Protein AF-A0A2P2IKB5-F1 (afdb_monomer_lite)

InterPro domains:
  IPR017946 PLC-like phosphodiesterase, TIM beta/alpha-barrel domain superfamily [G3DSA:3.20.20.190] (1-186)
  IPR017946 PLC-like phosphodiesterase, TIM beta/alpha-barrel domain superfamily [SSF51695] (1-147)
  IPR051057 Phosphoinositide phospholipase C domain-contain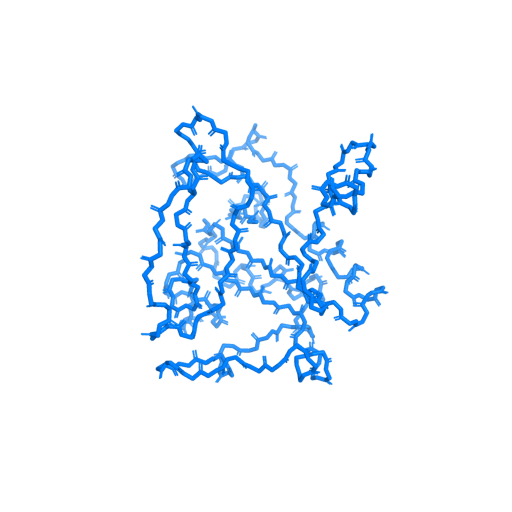ing protein [PTHR13593] (1-160)

Sequence (190 aa):
MLDMYDFENDIWLCHSFGGKCYNYTAFQPAINVLKEIRVFLEANPSEIVTIFIEDYVTSPNGLNKVFDAADLRKYWFPVSQMPKNGRNWPTVDDMVRKNHRLLVFTSKSWKEAAEGIAYEWRYVVENQCESHEVIQTENLLLRKLINFRLIGCGNYRWKWWNAIWLMSKPWRITYHEHNNKVTDLSKLLS

pLDDT: mean 75.74, std 27.93, range [28.31, 98.62]

Secondary structure (DSSP, 8-state):
-EEEEEETTEEEEE--STT---TTTEEEEHHHHHHHHHHHHHH-TT-EEEEEEEEE--STTHHHHHHHHTT-GGGBPPGGGS--TTPPPPPHHHHHHTT--EEEEES-THHHHHH-PEEHHHHEEE-----S---------S--SEEE------SSS------PEEEBTTTB-----SSS----GGGS--

Organism: Rhizophora mucronata (NCBI:txid61149)

Radius of gyration: 17.83 Å; chains: 1; bounding box: 50×46×39 Å

Structure (mmCIF, N/CA/C/O backbone):
data_AF-A0A2P2IKB5-F1
#
_entry.id   AF-A0A2P2IKB5-F1
#
loop_
_atom_site.group_PDB
_atom_site.id
_atom_site.type_symbol
_atom_site.label_atom_id
_atom_site.label_alt_id
_atom_site.label_comp_id
_atom_site.label_asym_id
_atom_site.label_entity_id
_atom_site.label_seq_id
_atom_site.pdbx_PDB_ins_code
_atom_site.Cartn_x
_atom_site.Cartn_y
_atom_site.Cartn_z
_atom_site.occupancy
_atom_site.B_iso_or_equiv
_atom_site.auth_seq_id
_atom_site.auth_comp_id
_atom_sit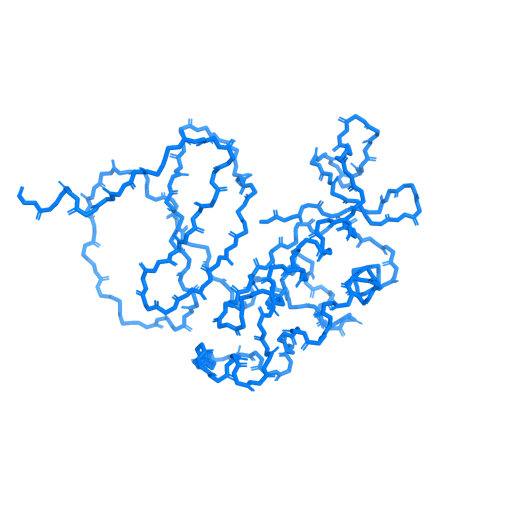e.auth_asym_id
_atom_site.auth_atom_id
_atom_site.pdbx_PDB_model_num
ATOM 1 N N . MET A 1 1 ? -1.936 8.538 -2.764 1.00 86.75 1 MET A N 1
ATOM 2 C CA . MET A 1 1 ? -1.652 7.628 -3.877 1.00 86.75 1 MET A CA 1
ATOM 3 C C . MET A 1 1 ? -0.148 7.628 -4.030 1.00 86.75 1 MET A C 1
ATOM 5 O O . MET A 1 1 ? 0.441 8.681 -3.817 1.00 86.75 1 MET A O 1
ATOM 9 N N . LEU A 1 2 ? 0.453 6.461 -4.226 1.00 94.56 2 LEU A N 1
ATOM 10 C CA . LEU A 1 2 ? 1.890 6.272 -4.355 1.00 94.56 2 LEU A CA 1
ATOM 11 C C . LEU A 1 2 ? 2.149 5.473 -5.626 1.00 94.56 2 LEU A C 1
ATOM 13 O O . LEU A 1 2 ? 1.703 4.333 -5.738 1.00 94.56 2 LEU A O 1
ATOM 17 N N . ASP A 1 3 ? 2.897 6.055 -6.542 1.00 96.81 3 ASP A N 1
ATOM 18 C CA . ASP A 1 3 ? 3.263 5.399 -7.785 1.00 96.81 3 ASP A CA 1
AT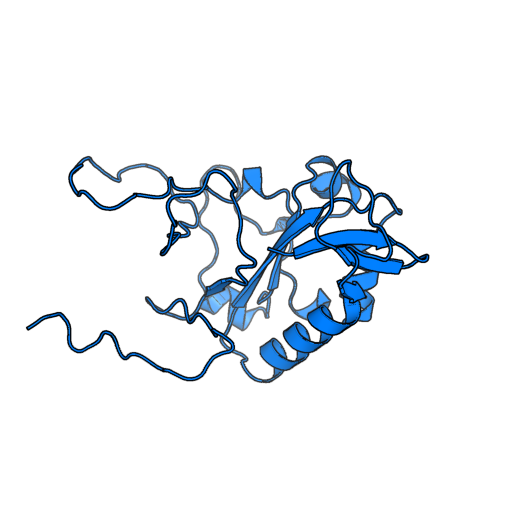OM 19 C C . ASP A 1 3 ? 4.531 4.584 -7.538 1.00 96.81 3 ASP A C 1
ATOM 21 O O . ASP A 1 3 ? 5.593 5.146 -7.253 1.00 96.81 3 ASP A O 1
ATOM 25 N N . MET A 1 4 ? 4.417 3.257 -7.582 1.00 98.19 4 MET A N 1
ATOM 26 C CA . MET A 1 4 ? 5.504 2.350 -7.205 1.00 98.19 4 MET A CA 1
ATOM 27 C C . MET A 1 4 ? 6.000 1.549 -8.401 1.00 98.19 4 MET A C 1
ATOM 29 O O . MET A 1 4 ? 5.209 0.927 -9.108 1.00 98.19 4 MET A O 1
ATOM 33 N N . TYR A 1 5 ? 7.317 1.527 -8.592 1.00 98.44 5 TYR A N 1
ATOM 34 C CA . TYR A 1 5 ? 7.990 0.893 -9.727 1.00 98.44 5 TYR A CA 1
ATOM 35 C C . TYR A 1 5 ? 9.140 0.003 -9.259 1.00 98.44 5 TYR A C 1
ATOM 37 O O . TYR A 1 5 ? 9.785 0.310 -8.257 1.00 98.44 5 TYR A O 1
ATOM 45 N N . ASP A 1 6 ? 9.448 -1.044 -10.030 1.00 98.19 6 ASP A N 1
ATOM 46 C CA . ASP A 1 6 ? 10.769 -1.675 -9.962 1.00 98.19 6 ASP A CA 1
ATOM 47 C C . ASP A 1 6 ? 11.811 -0.721 -10.560 1.00 98.19 6 ASP A C 1
ATOM 49 O O . ASP A 1 6 ? 11.700 -0.316 -11.723 1.00 98.19 6 ASP A O 1
ATOM 53 N N . PHE A 1 7 ? 12.828 -0.359 -9.783 1.00 98.12 7 PHE A N 1
ATOM 54 C CA . PHE A 1 7 ? 13.906 0.515 -10.234 1.00 98.12 7 PHE A CA 1
ATOM 55 C C . PHE A 1 7 ? 15.170 0.298 -9.398 1.00 98.12 7 PHE A C 1
ATOM 57 O O . PHE A 1 7 ? 15.081 0.127 -8.187 1.00 98.12 7 PHE A O 1
ATOM 64 N N . GLU A 1 8 ? 16.348 0.277 -10.030 1.00 95.94 8 GLU A N 1
ATOM 65 C CA . GLU A 1 8 ? 17.640 0.089 -9.334 1.00 95.94 8 GLU A CA 1
ATOM 66 C C . GLU A 1 8 ? 17.652 -1.118 -8.364 1.00 95.94 8 GLU A C 1
ATOM 68 O O . GLU A 1 8 ? 18.206 -1.064 -7.269 1.00 95.94 8 GLU A O 1
ATOM 73 N N . ASN A 1 9 ? 17.022 -2.228 -8.777 1.00 95.62 9 ASN A N 1
ATOM 74 C CA . ASN A 1 9 ? 16.849 -3.463 -7.993 1.00 95.62 9 ASN A CA 1
ATOM 75 C C . ASN A 1 9 ? 16.063 -3.311 -6.670 1.00 95.62 9 ASN A C 1
ATOM 77 O O . ASN A 1 9 ? 16.167 -4.176 -5.800 1.00 95.62 9 ASN A O 1
ATOM 81 N N . ASP A 1 10 ? 15.258 -2.257 -6.527 1.00 97.31 10 ASP A N 1
ATOM 82 C CA . ASP A 1 10 ? 14.382 -2.009 -5.376 1.00 97.31 10 ASP A CA 1
ATOM 83 C C . ASP A 1 10 ? 13.017 -1.443 -5.833 1.00 97.31 10 ASP A C 1
ATOM 85 O O . ASP A 1 10 ? 12.766 -1.263 -7.028 1.00 97.31 10 ASP A O 1
ATOM 89 N N . ILE A 1 11 ? 12.116 -1.165 -4.888 1.00 98.44 11 ILE A N 1
ATOM 90 C CA . ILE A 1 11 ? 10.828 -0.513 -5.133 1.00 98.44 11 ILE A CA 1
ATOM 91 C C . ILE A 1 11 ? 10.950 0.986 -4.881 1.00 98.44 11 ILE A C 1
ATOM 93 O O . ILE A 1 11 ? 11.250 1.426 -3.769 1.00 98.44 11 ILE A O 1
ATOM 97 N N . TRP A 1 12 ? 10.660 1.783 -5.902 1.00 98.44 12 TRP A N 1
ATOM 98 C CA . TRP A 1 12 ? 10.815 3.235 -5.867 1.00 98.44 12 TRP A CA 1
ATOM 99 C C . TRP A 1 12 ? 9.499 3.967 -6.048 1.00 98.44 12 TRP A C 1
ATOM 101 O O . TRP A 1 12 ? 8.624 3.522 -6.789 1.00 98.44 12 TRP A O 1
ATOM 111 N N . LEU A 1 13 ? 9.411 5.134 -5.408 1.00 97.50 13 LEU A N 1
ATOM 112 C CA . LEU A 1 13 ? 8.417 6.141 -5.749 1.00 97.50 13 LEU A CA 1
ATOM 113 C C . LEU A 1 13 ? 8.870 6.879 -7.002 1.00 97.50 13 LEU A C 1
ATOM 115 O O . LEU A 1 13 ? 9.977 7.428 -7.045 1.00 97.50 13 LEU A O 1
ATOM 119 N N . CYS A 1 14 ? 8.015 6.890 -8.016 1.00 94.19 14 CYS A N 1
ATOM 120 C CA . CYS A 1 14 ? 8.359 7.417 -9.328 1.00 94.19 14 CYS A CA 1
ATOM 121 C C . CYS A 1 14 ? 7.103 7.876 -10.060 1.00 94.19 14 CYS A C 1
ATOM 123 O O . CYS A 1 14 ? 6.140 7.128 -10.106 1.00 94.19 14 CYS A O 1
ATOM 125 N N . HIS A 1 15 ? 7.115 9.061 -10.670 1.00 93.12 15 HIS A N 1
ATOM 126 C CA . HIS A 1 15 ? 5.995 9.531 -11.492 1.00 93.12 15 HIS A CA 1
ATOM 127 C C . HIS A 1 15 ? 6.459 9.626 -12.943 1.00 93.12 15 HIS A C 1
ATOM 129 O O . HIS A 1 15 ? 7.200 10.536 -13.323 1.00 93.12 15 HIS A O 1
ATOM 135 N N . SER A 1 16 ? 6.081 8.625 -13.733 1.00 92.12 16 SER A N 1
ATOM 136 C CA . SER A 1 16 ? 6.647 8.367 -15.055 1.00 92.12 16 SER A CA 1
ATOM 137 C C . SER A 1 16 ? 5.581 7.881 -16.042 1.00 92.12 16 SER A C 1
ATOM 139 O O . SER A 1 16 ? 4.390 7.863 -15.749 1.00 92.12 16 SER A O 1
ATOM 141 N N . PHE A 1 17 ? 6.004 7.510 -17.247 1.00 89.75 17 PHE A N 1
ATOM 142 C CA . PHE A 1 17 ? 5.152 7.050 -18.336 1.00 89.75 17 PHE A CA 1
ATOM 143 C C . PHE A 1 17 ? 5.635 5.708 -18.898 1.00 89.75 17 PHE A C 1
ATOM 145 O O . PHE A 1 17 ? 6.788 5.306 -18.741 1.00 89.75 17 PHE A O 1
ATOM 152 N N . GLY A 1 18 ? 4.731 4.985 -19.566 1.00 91.06 18 GLY A N 1
ATOM 153 C CA . GLY A 1 18 ? 5.048 3.702 -20.207 1.00 91.06 18 GLY A CA 1
ATOM 154 C C . GLY A 1 18 ? 5.371 2.561 -19.235 1.00 91.06 18 GLY A C 1
ATOM 155 O O . GLY A 1 18 ? 5.954 1.562 -19.653 1.00 91.06 18 GLY A O 1
ATOM 156 N N . GLY A 1 19 ? 5.022 2.707 -17.951 1.00 90.25 19 GLY A N 1
ATOM 157 C CA . GLY A 1 19 ? 5.278 1.703 -16.918 1.00 90.25 19 GLY A CA 1
ATOM 158 C C . GLY A 1 19 ? 6.759 1.472 -16.620 1.00 90.25 19 GLY A C 1
ATOM 159 O O . GLY A 1 19 ? 7.130 0.391 -16.175 1.00 90.25 19 GLY A O 1
ATOM 160 N N . LYS A 1 20 ? 7.611 2.469 -16.886 1.00 93.56 20 LYS A N 1
ATOM 161 C CA . LYS A 1 20 ? 9.047 2.428 -16.598 1.00 93.56 20 LYS A CA 1
ATOM 162 C C . LYS A 1 20 ? 9.449 3.622 -15.754 1.00 93.56 20 LYS A C 1
ATOM 164 O O . LYS A 1 20 ? 9.051 4.740 -16.061 1.00 93.56 20 LYS A O 1
ATOM 169 N N . CYS A 1 21 ? 10.277 3.394 -14.744 1.00 96.50 21 CYS A N 1
ATOM 170 C CA . CYS A 1 21 ? 10.912 4.476 -14.008 1.00 96.50 21 CYS A CA 1
ATOM 171 C C . CYS A 1 21 ? 12.273 4.821 -14.629 1.00 96.50 21 CYS A C 1
ATOM 173 O O . CYS A 1 21 ? 13.007 3.937 -15.073 1.00 96.50 21 CYS A O 1
ATOM 175 N N . TYR A 1 22 ? 12.599 6.110 -14.665 1.00 95.44 22 TYR A N 1
ATOM 176 C CA . TYR A 1 22 ? 13.880 6.646 -15.111 1.00 95.44 22 TYR A CA 1
ATOM 177 C C . TYR A 1 22 ? 14.541 7.452 -13.991 1.00 95.44 22 TYR A C 1
ATOM 179 O O . TYR A 1 22 ? 13.858 7.993 -13.125 1.00 95.44 22 TYR A O 1
ATOM 187 N N . ASN A 1 23 ? 15.861 7.639 -14.073 1.00 96.50 23 ASN A N 1
ATOM 188 C CA . ASN A 1 23 ? 16.620 8.442 -13.103 1.00 96.50 23 ASN A CA 1
ATOM 189 C C . ASN A 1 23 ? 16.030 9.843 -12.860 1.00 96.50 23 ASN A C 1
ATOM 191 O O . ASN A 1 23 ? 16.043 10.322 -11.735 1.00 96.50 23 ASN A O 1
ATOM 195 N N . TYR A 1 24 ? 15.500 10.498 -13.897 1.00 94.88 24 TYR A N 1
ATOM 196 C CA . TYR A 1 24 ? 14.951 11.858 -13.794 1.00 94.88 24 TYR A CA 1
ATOM 197 C C . TYR A 1 24 ? 13.485 11.909 -13.324 1.00 94.88 24 TYR A C 1
ATOM 199 O O . TYR A 1 24 ? 12.981 12.991 -13.037 1.00 94.88 24 TYR A O 1
ATOM 207 N N . THR A 1 25 ? 12.797 10.764 -13.266 1.00 94.62 25 THR A N 1
ATOM 208 C CA . THR A 1 25 ? 11.419 10.630 -12.750 1.00 94.62 25 THR A CA 1
ATOM 209 C C . THR A 1 25 ? 11.370 9.965 -11.373 1.00 94.62 25 THR A C 1
ATOM 211 O O . THR A 1 25 ? 10.321 9.962 -10.729 1.00 94.62 25 THR A O 1
ATOM 214 N N . ALA A 1 26 ? 12.474 9.343 -10.950 1.00 96.06 26 ALA A N 1
ATOM 215 C CA . ALA A 1 26 ? 12.609 8.683 -9.663 1.00 96.06 26 ALA A CA 1
ATOM 216 C C . ALA A 1 26 ? 12.724 9.726 -8.546 1.00 96.06 26 ALA A C 1
ATOM 218 O O . ALA A 1 26 ? 13.513 10.665 -8.643 1.00 96.06 26 ALA A O 1
ATOM 219 N N . PHE A 1 27 ? 11.959 9.545 -7.470 1.00 95.31 27 PHE A N 1
ATOM 220 C CA . PHE A 1 27 ? 12.019 10.430 -6.308 1.00 95.31 27 PHE A CA 1
ATOM 221 C C . PHE A 1 27 ? 12.918 9.855 -5.218 1.00 95.31 27 PHE A C 1
ATOM 223 O O . PHE A 1 27 ? 13.915 10.464 -4.844 1.00 95.31 27 PHE A O 1
ATOM 230 N N . GLN A 1 28 ? 12.552 8.687 -4.690 1.00 97.12 28 GLN A N 1
ATOM 231 C CA . GLN A 1 28 ? 13.291 7.986 -3.640 1.00 97.12 28 GLN A CA 1
ATOM 232 C C . GLN A 1 28 ? 12.794 6.537 -3.491 1.00 97.12 28 GLN A C 1
ATOM 234 O O . GLN A 1 28 ? 11.678 6.232 -3.932 1.00 97.12 28 GLN A O 1
ATOM 239 N N . PRO A 1 29 ? 13.562 5.652 -2.828 1.00 98.31 29 PRO A N 1
ATOM 240 C CA . PRO A 1 29 ? 13.091 4.324 -2.451 1.00 98.31 29 PRO A CA 1
ATOM 241 C C . PRO A 1 29 ? 11.804 4.392 -1.621 1.00 98.31 29 PRO A C 1
ATOM 243 O O . PRO A 1 29 ? 11.697 5.175 -0.672 1.00 98.31 29 PRO A O 1
ATOM 246 N N . ALA A 1 30 ? 10.828 3.538 -1.935 1.00 98.25 30 ALA A N 1
ATOM 247 C CA . ALA A 1 30 ? 9.524 3.530 -1.272 1.00 98.25 30 ALA A CA 1
ATOM 248 C C . ALA A 1 30 ? 9.630 3.215 0.228 1.00 98.25 30 ALA A C 1
ATOM 250 O O . ALA A 1 30 ? 8.845 3.727 1.028 1.00 98.25 30 ALA A O 1
ATOM 251 N N . ILE A 1 31 ? 10.641 2.436 0.627 1.00 98.50 31 ILE A N 1
ATOM 252 C CA . ILE A 1 31 ? 10.902 2.069 2.022 1.00 98.50 31 ILE A CA 1
ATOM 253 C C . ILE A 1 31 ? 11.050 3.280 2.956 1.00 98.50 31 ILE A C 1
ATOM 255 O O . ILE A 1 31 ? 10.662 3.198 4.121 1.00 98.50 31 ILE A O 1
ATOM 259 N N . ASN A 1 32 ? 11.567 4.411 2.467 1.00 96.44 32 ASN A N 1
ATOM 260 C CA . ASN A 1 32 ? 11.751 5.613 3.282 1.00 96.44 32 ASN A CA 1
ATOM 261 C C . ASN A 1 32 ? 10.398 6.200 3.703 1.00 96.44 32 ASN A C 1
ATOM 263 O O . ASN A 1 32 ? 10.131 6.348 4.894 1.00 96.44 32 ASN A O 1
ATOM 267 N N . VAL A 1 33 ? 9.501 6.410 2.736 1.00 96.44 33 VAL A N 1
ATOM 268 C CA . VAL A 1 33 ? 8.145 6.923 2.990 1.00 96.44 33 VAL A CA 1
ATOM 269 C C . VAL A 1 33 ? 7.313 5.922 3.793 1.00 96.44 33 VAL A C 1
ATOM 271 O O . VAL A 1 33 ? 6.582 6.304 4.704 1.00 96.44 33 VAL A O 1
ATOM 274 N N . LEU A 1 34 ? 7.452 4.620 3.533 1.00 98.12 34 LEU A N 1
ATOM 275 C CA . LEU A 1 34 ? 6.763 3.596 4.324 1.00 98.12 34 LEU A CA 1
ATOM 276 C C . LEU A 1 34 ? 7.217 3.595 5.797 1.00 98.12 34 LEU A C 1
ATOM 278 O O . LEU A 1 34 ? 6.393 3.412 6.696 1.00 98.12 34 LEU A O 1
ATOM 282 N N . LYS A 1 35 ? 8.498 3.862 6.079 1.00 97.75 35 LYS A N 1
ATOM 283 C CA . LYS A 1 35 ? 8.991 4.028 7.456 1.00 97.75 35 LYS A CA 1
ATOM 284 C C . LYS A 1 35 ? 8.430 5.280 8.131 1.00 97.75 35 LYS A C 1
ATOM 286 O O . LYS A 1 35 ? 8.150 5.217 9.326 1.00 97.75 35 LYS A O 1
ATOM 291 N N . GLU A 1 36 ? 8.223 6.375 7.405 1.00 96.62 36 GLU A N 1
ATOM 292 C CA . GLU A 1 36 ? 7.539 7.563 7.941 1.00 96.62 36 GLU A CA 1
ATOM 293 C C . GLU A 1 36 ? 6.083 7.250 8.311 1.00 96.62 36 GLU A C 1
ATOM 295 O O . GLU A 1 36 ? 5.630 7.608 9.398 1.00 96.62 36 GLU A O 1
ATOM 300 N N . ILE A 1 37 ? 5.374 6.489 7.469 1.00 96.31 37 ILE A N 1
ATOM 301 C CA . ILE A 1 37 ? 4.012 6.016 7.767 1.00 96.31 37 ILE A CA 1
ATOM 302 C C . ILE A 1 37 ? 3.997 5.141 9.024 1.00 96.31 37 ILE A C 1
ATOM 304 O O . ILE A 1 37 ? 3.100 5.284 9.858 1.00 96.31 37 ILE A O 1
ATOM 308 N N . ARG A 1 38 ? 4.994 4.262 9.205 1.00 98.06 38 ARG A N 1
ATOM 309 C CA . ARG A 1 38 ? 5.126 3.470 10.438 1.00 98.06 38 ARG A CA 1
ATOM 310 C C . ARG A 1 38 ? 5.266 4.381 11.656 1.00 98.06 38 ARG A C 1
ATOM 312 O O . ARG A 1 38 ? 4.520 4.205 12.614 1.00 98.06 38 ARG A O 1
ATOM 319 N N . VAL A 1 39 ? 6.179 5.354 11.611 1.00 96.88 39 VAL A N 1
ATOM 320 C CA . VAL A 1 39 ? 6.387 6.316 12.709 1.00 96.88 39 VAL A CA 1
ATOM 321 C C . VAL A 1 39 ? 5.094 7.076 13.021 1.00 96.88 39 VAL A C 1
ATOM 323 O O . VAL A 1 39 ? 4.731 7.221 14.187 1.00 96.88 39 VAL A O 1
ATOM 326 N N . PHE A 1 40 ? 4.348 7.494 11.996 1.00 96.19 40 PHE A N 1
ATOM 327 C CA . PHE A 1 40 ? 3.045 8.131 12.176 1.00 96.19 40 PHE A CA 1
ATOM 328 C C . PHE A 1 40 ? 2.038 7.207 12.878 1.00 96.19 40 PHE A C 1
ATOM 330 O O . PHE A 1 40 ? 1.405 7.622 13.848 1.00 96.19 40 PHE A O 1
ATOM 337 N N . LEU A 1 41 ? 1.894 5.955 12.436 1.00 96.38 41 LEU A N 1
ATOM 338 C CA . LEU A 1 41 ? 0.966 4.989 13.039 1.00 96.38 41 LEU A CA 1
ATOM 339 C C . LEU A 1 41 ? 1.356 4.601 14.474 1.00 96.38 41 LEU A C 1
ATOM 341 O O . LEU A 1 41 ? 0.475 4.294 15.281 1.00 96.38 41 LEU A O 1
ATOM 345 N N . GLU A 1 42 ? 2.647 4.605 14.803 1.00 97.31 42 GLU A N 1
ATOM 346 C CA . GLU A 1 42 ? 3.155 4.399 16.165 1.00 97.31 42 GLU A CA 1
ATOM 347 C C . GLU A 1 42 ? 2.802 5.579 17.079 1.00 97.31 42 GLU A C 1
ATOM 349 O O . GLU A 1 42 ? 2.313 5.365 18.187 1.00 97.31 42 GLU A O 1
ATOM 354 N N . ALA A 1 43 ? 2.977 6.814 16.600 1.00 96.19 43 ALA A N 1
ATOM 355 C CA . ALA A 1 43 ? 2.653 8.024 17.356 1.00 96.19 43 ALA A CA 1
ATOM 356 C C . ALA A 1 43 ? 1.139 8.278 17.490 1.00 96.19 43 ALA A C 1
ATOM 358 O O . ALA A 1 43 ? 0.706 8.936 18.435 1.00 96.19 43 ALA A O 1
ATOM 359 N N . ASN A 1 44 ? 0.330 7.750 16.566 1.00 95.31 44 ASN A N 1
ATOM 360 C CA . ASN A 1 44 ? -1.104 8.023 16.477 1.00 95.31 44 ASN A CA 1
ATOM 361 C C . ASN A 1 44 ? -1.919 6.716 16.539 1.00 95.31 44 ASN A C 1
ATOM 363 O O . ASN A 1 44 ? -2.374 6.216 15.507 1.00 95.31 44 ASN A O 1
ATOM 367 N N . PRO A 1 45 ? -2.126 6.128 17.734 1.00 95.50 45 PRO A N 1
ATOM 368 C CA . PRO A 1 45 ? -2.717 4.793 17.883 1.00 95.50 45 PRO A CA 1
ATOM 369 C C . PRO A 1 45 ? -4.179 4.693 17.423 1.00 95.50 45 PRO A C 1
ATOM 371 O O . PRO A 1 45 ? -4.641 3.596 17.119 1.00 95.50 45 PRO A O 1
ATOM 374 N N . SER A 1 46 ? -4.894 5.816 17.345 1.00 93.88 46 SER A N 1
ATOM 375 C CA . SER A 1 46 ? -6.301 5.875 16.922 1.00 93.88 46 SER A CA 1
ATOM 376 C C . SER A 1 46 ? -6.491 6.152 15.429 1.00 93.88 46 SER A C 1
ATOM 378 O O . SER A 1 4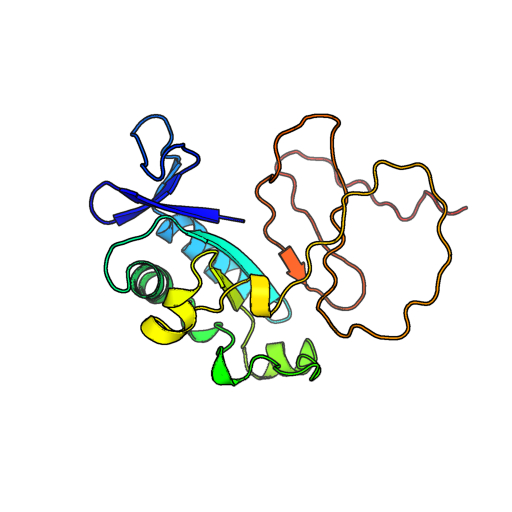6 ? -7.623 6.111 14.951 1.00 93.88 46 SER A O 1
ATOM 380 N N . GLU A 1 47 ? -5.414 6.447 14.701 1.00 93.19 47 GLU A N 1
ATOM 381 C CA . GLU A 1 47 ? -5.483 6.836 13.294 1.00 93.19 47 GLU A CA 1
ATOM 382 C C . GLU A 1 47 ? -5.351 5.633 12.363 1.00 93.19 47 GLU A C 1
ATOM 384 O O . GLU A 1 47 ? -4.662 4.652 12.671 1.00 93.19 47 GLU A O 1
ATOM 389 N N . ILE A 1 48 ? -6.007 5.740 11.206 1.00 93.81 48 ILE A N 1
ATOM 390 C CA . ILE A 1 48 ? -5.950 4.769 10.114 1.00 93.81 48 ILE A CA 1
ATOM 391 C C . ILE A 1 48 ? -5.387 5.459 8.875 1.00 93.81 48 ILE A C 1
ATOM 393 O O . ILE A 1 48 ? -5.883 6.507 8.454 1.00 93.81 48 ILE A O 1
ATOM 397 N N . VAL A 1 49 ? -4.392 4.828 8.259 1.00 96.31 49 VAL A N 1
ATOM 398 C CA . VAL A 1 49 ? -3.790 5.269 6.999 1.00 96.31 49 VAL A CA 1
ATOM 399 C C . VAL A 1 49 ? -4.314 4.405 5.857 1.00 96.31 49 VAL A C 1
ATOM 401 O O . VAL A 1 49 ? -4.341 3.177 5.956 1.00 96.31 49 VAL A O 1
ATOM 404 N N . THR A 1 50 ? -4.705 5.039 4.752 1.00 96.06 50 THR A N 1
ATOM 405 C CA . THR A 1 50 ? -5.025 4.344 3.498 1.00 96.06 50 THR A CA 1
ATOM 406 C C . THR A 1 50 ? -4.019 4.703 2.411 1.00 96.06 50 THR A C 1
ATOM 408 O O . THR A 1 50 ? -3.794 5.881 2.122 1.00 96.06 50 THR A O 1
ATOM 411 N N . ILE A 1 51 ? -3.442 3.682 1.780 1.00 97.06 51 ILE A N 1
ATOM 412 C CA . ILE A 1 51 ? -2.504 3.797 0.666 1.00 97.06 51 ILE A CA 1
ATOM 413 C C . ILE A 1 51 ? -3.150 3.202 -0.583 1.00 97.06 51 ILE A C 1
ATOM 415 O O . ILE A 1 51 ? -3.532 2.035 -0.603 1.00 97.06 51 ILE A O 1
ATOM 419 N N . PHE A 1 52 ? -3.217 4.011 -1.634 1.00 96.69 52 PHE A N 1
ATOM 420 C CA . PHE A 1 52 ? -3.511 3.568 -2.995 1.00 96.69 52 PHE A CA 1
ATOM 421 C C . PHE A 1 52 ? -2.200 3.509 -3.763 1.00 96.69 52 PHE A C 1
ATOM 423 O O . PHE A 1 52 ? -1.489 4.516 -3.791 1.00 96.69 52 PHE A O 1
ATOM 430 N N . ILE A 1 53 ? -1.872 2.357 -4.335 1.00 97.88 53 ILE A N 1
ATOM 431 C CA . ILE A 1 53 ? -0.651 2.141 -5.103 1.00 97.88 53 ILE A CA 1
ATOM 432 C C . ILE A 1 53 ? -1.012 2.140 -6.585 1.00 97.88 53 ILE A C 1
ATOM 434 O O . ILE A 1 53 ? -1.690 1.218 -7.052 1.00 97.88 53 ILE A O 1
ATOM 438 N N . GLU A 1 54 ? -0.521 3.135 -7.324 1.00 97.00 54 GLU A N 1
ATOM 439 C CA . GLU A 1 54 ? -0.457 3.022 -8.777 1.00 97.00 54 GLU A CA 1
ATOM 440 C C . GLU A 1 54 ? 0.714 2.090 -9.108 1.00 97.00 54 GLU A C 1
ATOM 442 O O . GLU A 1 54 ? 1.890 2.439 -9.009 1.00 97.00 54 GLU A O 1
ATOM 447 N N . ASP A 1 55 ? 0.374 0.831 -9.358 1.00 97.69 55 ASP A N 1
ATOM 448 C CA . ASP A 1 55 ? 1.306 -0.276 -9.218 1.00 97.69 55 ASP A CA 1
ATOM 449 C C . ASP A 1 55 ? 1.945 -0.662 -10.554 1.00 97.69 55 ASP A C 1
ATOM 451 O O . ASP A 1 55 ? 1.318 -1.279 -11.418 1.00 97.69 55 ASP A O 1
ATOM 455 N N . TYR A 1 56 ? 3.224 -0.334 -10.701 1.00 98.12 56 TYR A N 1
ATOM 456 C CA . TYR A 1 56 ? 4.084 -0.735 -11.813 1.00 98.12 56 TYR A CA 1
ATOM 457 C C . TYR A 1 56 ? 5.147 -1.759 -11.389 1.00 98.12 56 TYR A C 1
ATOM 459 O O . TYR A 1 56 ? 6.088 -2.025 -12.135 1.00 98.12 56 TYR A O 1
ATOM 467 N N . VAL A 1 57 ? 4.991 -2.365 -10.210 1.00 98.12 57 VAL A N 1
ATOM 468 C CA . VAL A 1 57 ? 5.899 -3.386 -9.684 1.00 98.12 57 VAL A CA 1
ATOM 469 C C . VAL A 1 57 ? 5.556 -4.740 -10.299 1.00 98.12 57 VAL A C 1
ATOM 471 O O . VAL A 1 57 ? 4.457 -5.274 -10.130 1.00 98.12 57 VAL A O 1
ATOM 474 N N . THR A 1 58 ? 6.526 -5.316 -10.990 1.00 96.44 58 THR A N 1
ATOM 475 C CA . THR A 1 58 ? 6.490 -6.622 -11.654 1.00 96.44 58 THR A CA 1
ATOM 476 C C . THR A 1 58 ? 7.324 -7.679 -10.936 1.00 96.44 58 THR A C 1
ATOM 478 O O . THR A 1 58 ? 7.080 -8.872 -11.132 1.00 96.44 58 THR A O 1
ATOM 481 N N . SER A 1 59 ? 8.280 -7.274 -10.094 1.00 97.12 59 SER A N 1
ATOM 482 C CA . SER A 1 59 ? 9.068 -8.212 -9.301 1.00 97.12 59 SER A CA 1
ATOM 483 C C . SER A 1 59 ? 8.165 -9.055 -8.382 1.00 97.12 59 SER A C 1
ATOM 485 O O . SER A 1 59 ? 7.279 -8.515 -7.709 1.00 97.12 59 SER A O 1
ATOM 487 N N . PRO A 1 60 ? 8.362 -10.389 -8.316 1.00 96.69 60 PRO A N 1
ATOM 488 C CA . PRO A 1 60 ? 7.496 -11.258 -7.524 1.00 96.69 60 PRO A CA 1
ATOM 489 C C . PRO A 1 60 ? 7.472 -10.865 -6.041 1.00 96.69 60 PRO A C 1
ATOM 491 O O . PRO A 1 60 ? 8.518 -10.873 -5.368 1.00 96.69 60 PRO A O 1
ATOM 494 N N . ASN A 1 61 ? 6.274 -10.571 -5.520 1.00 97.38 61 ASN A N 1
ATOM 495 C CA . ASN A 1 61 ? 6.048 -10.113 -4.147 1.00 97.38 61 ASN A CA 1
ATOM 496 C C . ASN A 1 61 ? 6.836 -8.844 -3.761 1.00 97.38 61 ASN A C 1
ATOM 498 O O . ASN A 1 61 ? 7.085 -8.626 -2.573 1.00 97.38 61 ASN A O 1
ATOM 502 N N . GLY A 1 62 ? 7.245 -8.008 -4.722 1.00 98.25 62 GLY A N 1
ATOM 503 C CA . GLY A 1 62 ? 8.038 -6.800 -4.454 1.00 98.25 62 GLY A CA 1
ATOM 504 C C . GLY A 1 62 ? 7.369 -5.859 -3.448 1.00 98.25 62 GLY A C 1
ATOM 505 O O . GLY A 1 62 ? 8.000 -5.418 -2.489 1.00 98.25 62 GLY A O 1
ATOM 506 N N . LEU A 1 63 ? 6.055 -5.648 -3.593 1.00 98.44 63 LEU A N 1
ATOM 507 C CA . LEU A 1 63 ? 5.276 -4.826 -2.664 1.00 98.44 63 LEU A CA 1
ATOM 508 C C . LEU A 1 63 ? 5.233 -5.426 -1.253 1.00 98.44 63 LEU A C 1
ATOM 510 O O . LEU A 1 63 ? 5.560 -4.743 -0.289 1.00 98.44 63 LEU A O 1
ATOM 514 N N . ASN A 1 64 ? 4.888 -6.707 -1.102 1.00 98.06 64 ASN A N 1
ATOM 515 C CA . ASN A 1 64 ? 4.868 -7.338 0.223 1.00 98.06 64 ASN A CA 1
ATOM 516 C C . ASN A 1 64 ? 6.231 -7.223 0.924 1.00 98.06 64 ASN A C 1
ATOM 518 O O . ASN A 1 64 ? 6.290 -6.800 2.075 1.00 98.06 64 ASN A O 1
ATOM 522 N N . LYS A 1 65 ? 7.330 -7.480 0.202 1.00 98.50 65 LYS A N 1
ATOM 523 C CA . LYS A 1 65 ? 8.694 -7.379 0.744 1.00 98.50 65 LYS A CA 1
ATOM 524 C C . LYS A 1 65 ? 9.024 -5.980 1.262 1.00 98.50 65 LYS A C 1
ATOM 526 O O . LYS A 1 65 ? 9.571 -5.867 2.356 1.00 98.50 65 LYS A O 1
ATOM 531 N N . VAL A 1 66 ? 8.700 -4.919 0.515 1.00 98.50 66 VAL A N 1
ATOM 532 C CA . VAL A 1 66 ? 9.026 -3.548 0.952 1.00 98.50 66 VAL A CA 1
ATOM 533 C C . VAL A 1 66 ? 8.181 -3.114 2.155 1.00 98.50 66 VAL A C 1
ATOM 535 O O . VAL A 1 66 ? 8.690 -2.452 3.056 1.00 98.50 66 VAL A O 1
ATOM 538 N N . PHE A 1 67 ? 6.918 -3.537 2.236 1.00 98.62 67 PHE A N 1
ATOM 539 C CA . PHE A 1 67 ? 6.076 -3.271 3.406 1.00 98.62 67 PHE A CA 1
ATOM 540 C C . PHE A 1 67 ? 6.487 -4.082 4.644 1.00 98.62 67 PHE A C 1
ATOM 542 O O . PHE A 1 67 ? 6.419 -3.560 5.760 1.00 98.62 67 PHE A O 1
ATOM 549 N N . ASP A 1 68 ? 6.923 -5.330 4.464 1.00 98.38 68 ASP A N 1
ATOM 550 C CA . ASP A 1 68 ? 7.476 -6.154 5.542 1.00 98.38 68 ASP A CA 1
ATOM 551 C C . ASP A 1 68 ? 8.782 -5.539 6.065 1.00 98.38 68 ASP A C 1
ATOM 553 O O . ASP A 1 68 ? 8.944 -5.362 7.272 1.00 98.38 68 ASP A O 1
ATOM 557 N N . ALA A 1 69 ? 9.674 -5.104 5.168 1.00 98.56 69 ALA A N 1
ATOM 558 C CA . ALA A 1 69 ? 10.904 -4.393 5.527 1.00 98.56 69 ALA A CA 1
ATOM 559 C C . ALA A 1 69 ? 10.640 -3.045 6.226 1.00 98.56 69 ALA A C 1
ATOM 561 O O . ALA A 1 69 ? 11.471 -2.572 7.006 1.00 98.56 69 ALA A O 1
ATOM 562 N N . ALA A 1 70 ? 9.488 -2.421 5.962 1.00 98.44 70 ALA A N 1
ATOM 563 C CA . ALA A 1 70 ? 9.039 -1.209 6.640 1.00 98.44 70 ALA A CA 1
ATOM 564 C C . ALA A 1 70 ? 8.407 -1.471 8.016 1.00 98.44 70 ALA A C 1
ATOM 566 O O . ALA A 1 70 ? 8.074 -0.503 8.696 1.00 98.44 70 ALA A O 1
ATOM 567 N N . ASP A 1 71 ? 8.224 -2.737 8.416 1.00 98.44 71 ASP A N 1
ATOM 568 C CA . ASP A 1 71 ? 7.510 -3.165 9.627 1.00 98.44 71 ASP A CA 1
ATOM 569 C C . ASP A 1 71 ? 6.069 -2.612 9.710 1.00 98.44 71 ASP A C 1
ATOM 571 O O . ASP A 1 71 ? 5.562 -2.204 10.758 1.00 98.44 71 ASP A O 1
ATOM 575 N N . LEU A 1 72 ? 5.384 -2.580 8.561 1.00 98.44 72 LEU A N 1
ATOM 576 C CA . LEU A 1 72 ? 3.995 -2.120 8.450 1.00 98.44 72 LEU A CA 1
ATOM 577 C C . LEU A 1 72 ? 2.970 -3.257 8.493 1.00 98.44 72 LEU A C 1
ATOM 579 O O . LEU A 1 72 ? 1.781 -3.006 8.706 1.00 98.44 72 LEU A O 1
ATOM 583 N N . ARG A 1 73 ? 3.400 -4.514 8.320 1.00 97.00 73 ARG A N 1
ATOM 584 C CA . ARG A 1 73 ? 2.485 -5.660 8.206 1.00 97.00 73 ARG A CA 1
ATOM 585 C C . ARG A 1 73 ? 1.621 -5.866 9.450 1.00 97.00 73 ARG A C 1
ATOM 587 O O . ARG A 1 73 ? 0.465 -6.257 9.326 1.00 97.00 73 ARG A O 1
ATOM 594 N N . LYS A 1 74 ? 2.132 -5.497 10.629 1.00 97.06 74 LYS A N 1
ATOM 595 C CA . LYS A 1 74 ? 1.399 -5.501 11.907 1.00 97.06 74 LYS A CA 1
ATOM 596 C C . LYS A 1 74 ? 0.171 -4.580 11.935 1.00 97.06 74 LYS A C 1
ATOM 598 O O . LYS A 1 74 ? -0.700 -4.783 12.777 1.00 97.06 74 LYS A O 1
ATOM 603 N N . TYR A 1 75 ? 0.102 -3.589 11.040 1.00 98.38 75 TYR A N 1
ATOM 604 C CA . TYR A 1 75 ? -1.039 -2.681 10.897 1.00 98.38 75 TYR A CA 1
ATOM 605 C C . TYR A 1 75 ? -1.998 -3.078 9.768 1.00 98.38 75 TYR A C 1
ATOM 607 O O . TYR A 1 75 ? -3.083 -2.512 9.645 1.00 98.38 75 TYR A O 1
ATOM 615 N N . TRP A 1 76 ? -1.595 -4.008 8.903 1.00 98.19 76 TRP A N 1
ATOM 616 C CA . TRP A 1 76 ? -2.247 -4.245 7.622 1.00 98.19 76 TRP A CA 1
ATOM 617 C C . TRP A 1 76 ? -3.623 -4.896 7.793 1.00 98.19 76 TRP A C 1
ATOM 619 O O . TRP A 1 76 ? -3.755 -5.979 8.360 1.00 98.19 76 TRP A O 1
ATOM 629 N N . PHE A 1 77 ? -4.661 -4.264 7.244 1.00 97.94 77 PHE A N 1
ATOM 630 C CA . PHE A 1 77 ? -6.010 -4.816 7.219 1.00 97.94 77 PHE A CA 1
ATOM 631 C C . PHE A 1 77 ? -6.113 -5.990 6.221 1.00 97.94 77 PHE A C 1
ATOM 633 O O . PHE A 1 77 ? -5.961 -5.787 5.012 1.00 97.94 77 PHE A O 1
ATOM 640 N N . PRO A 1 78 ? -6.415 -7.221 6.665 1.00 95.81 78 PRO A N 1
ATOM 641 C CA . PRO A 1 78 ? -6.364 -8.394 5.798 1.00 95.81 78 PRO A CA 1
ATOM 642 C C . PRO A 1 78 ? -7.511 -8.428 4.778 1.00 95.81 78 PRO A C 1
ATOM 644 O O . PRO A 1 78 ? -8.683 -8.285 5.132 1.00 95.81 78 PRO A O 1
ATOM 647 N N . VAL A 1 79 ? -7.185 -8.734 3.515 1.00 96.06 79 VAL A N 1
ATOM 648 C CA . VAL A 1 79 ? -8.152 -8.864 2.400 1.00 96.06 79 VAL A CA 1
ATOM 649 C C . VAL A 1 79 ? -9.277 -9.854 2.715 1.00 96.06 79 VAL A C 1
ATOM 651 O O . VAL A 1 79 ? -10.429 -9.638 2.340 1.00 96.06 79 VAL A O 1
ATOM 654 N N . SER A 1 80 ? -8.977 -10.929 3.450 1.00 94.75 80 SER A N 1
ATOM 655 C CA . SER A 1 80 ? -9.963 -11.940 3.857 1.00 94.75 80 SER A CA 1
ATOM 656 C C . SER A 1 80 ? -11.072 -11.394 4.762 1.00 94.75 80 SER A C 1
ATOM 658 O O . SER A 1 80 ? -12.157 -11.973 4.799 1.00 94.75 80 SER A O 1
ATOM 660 N N . GLN A 1 81 ? -10.828 -10.282 5.462 1.00 94.69 81 GLN A N 1
ATOM 661 C CA . GLN A 1 81 ? -11.811 -9.606 6.314 1.00 94.69 81 GLN A CA 1
ATOM 662 C C . GLN A 1 81 ? -12.430 -8.377 5.642 1.00 94.69 81 GLN A C 1
ATOM 664 O O . GLN A 1 81 ? -13.309 -7.745 6.229 1.00 94.69 81 GLN A O 1
ATOM 669 N N . MET A 1 82 ? -11.986 -8.015 4.433 1.00 94.38 82 MET A N 1
ATOM 670 C CA . MET A 1 82 ? -12.579 -6.896 3.710 1.00 94.38 82 MET A CA 1
ATOM 671 C C . MET A 1 82 ? -13.994 -7.270 3.258 1.00 94.38 82 MET A C 1
ATOM 673 O O . MET A 1 82 ? -14.225 -8.403 2.812 1.00 94.38 82 MET A O 1
ATOM 677 N N . PRO A 1 83 ? -14.963 -6.348 3.375 1.00 90.81 83 PRO A N 1
ATOM 678 C CA . PRO A 1 83 ? -16.338 -6.642 3.026 1.00 90.81 83 PRO A CA 1
ATOM 679 C C . PRO A 1 83 ? -16.474 -6.983 1.544 1.00 90.81 83 PRO A C 1
ATOM 681 O O . PRO A 1 83 ? -15.861 -6.376 0.672 1.00 90.81 83 PRO A O 1
ATOM 684 N N . LYS A 1 84 ? -17.336 -7.960 1.270 1.00 85.06 84 LYS A N 1
ATOM 685 C CA . LYS A 1 84 ? -17.736 -8.378 -0.076 1.00 85.06 84 LYS A CA 1
ATOM 686 C C . LYS A 1 84 ? -19.257 -8.361 -0.159 1.00 85.06 84 LYS A C 1
ATOM 688 O O . LYS A 1 84 ? -19.930 -8.481 0.867 1.00 85.06 84 LYS A O 1
ATOM 693 N N . ASN A 1 85 ? -19.796 -8.242 -1.370 1.00 85.00 85 ASN A N 1
ATOM 694 C CA . ASN A 1 85 ? -21.234 -8.349 -1.643 1.00 85.00 85 ASN A CA 1
ATOM 695 C C . ASN A 1 85 ? -22.090 -7.362 -0.820 1.00 85.00 85 ASN A C 1
ATOM 697 O O . ASN A 1 85 ? -23.107 -7.741 -0.245 1.00 85.00 85 ASN A O 1
ATOM 701 N N . GLY A 1 86 ? -21.647 -6.104 -0.710 1.00 79.25 86 GLY A N 1
ATOM 702 C CA . GLY A 1 86 ? -22.399 -5.036 -0.034 1.00 79.25 86 GLY A CA 1
ATOM 703 C C . GLY A 1 86 ? -22.433 -5.116 1.498 1.00 79.25 86 GLY A C 1
ATOM 704 O O . GLY A 1 86 ? -23.216 -4.402 2.129 1.00 79.25 86 GLY A O 1
ATOM 705 N N . ARG A 1 87 ? -21.606 -5.975 2.112 1.00 83.56 87 ARG A N 1
ATOM 706 C CA . ARG A 1 87 ? -21.400 -5.979 3.568 1.00 83.56 87 ARG A CA 1
ATOM 707 C C . ARG A 1 87 ? -20.745 -4.674 4.029 1.00 83.56 87 ARG A C 1
ATOM 709 O O . ARG A 1 87 ? -20.023 -4.030 3.276 1.00 83.56 87 ARG A O 1
ATOM 716 N N . ASN A 1 88 ? -20.990 -4.306 5.282 1.00 88.06 88 ASN A N 1
ATOM 717 C CA . ASN A 1 88 ? -20.381 -3.120 5.877 1.00 88.06 88 ASN A CA 1
ATOM 718 C C . ASN A 1 88 ? -18.894 -3.362 6.168 1.00 88.06 88 ASN A C 1
ATOM 720 O O . ASN A 1 88 ? -18.510 -4.461 6.576 1.00 88.06 88 ASN A O 1
ATOM 724 N N . TRP A 1 89 ? -18.087 -2.310 6.038 1.00 90.88 89 TRP A N 1
ATOM 725 C CA . TRP A 1 89 ? -16.771 -2.265 6.669 1.00 90.88 89 TRP A CA 1
ATOM 726 C C . TRP A 1 89 ? -16.911 -2.331 8.200 1.00 90.88 89 TRP A C 1
ATOM 728 O O . TRP A 1 89 ? -17.929 -1.874 8.735 1.00 90.88 89 TRP A O 1
ATOM 738 N N . PRO A 1 90 ? -15.920 -2.892 8.919 1.00 92.56 90 PRO A N 1
ATOM 739 C CA . PRO A 1 90 ? -15.849 -2.732 10.366 1.00 92.56 90 PRO A CA 1
ATOM 740 C C . PRO A 1 90 ? -15.794 -1.252 10.743 1.00 92.56 90 PRO A C 1
ATOM 742 O O . PRO A 1 90 ? -15.386 -0.400 9.952 1.00 92.56 90 PRO A O 1
ATOM 745 N N . THR A 1 91 ? -16.202 -0.945 11.970 1.00 93.12 91 THR A N 1
ATOM 746 C CA . THR A 1 91 ? -16.076 0.417 12.484 1.00 93.12 91 THR A CA 1
ATOM 747 C C . THR A 1 91 ? -14.600 0.797 12.628 1.00 93.12 91 THR A C 1
ATOM 749 O O . THR A 1 91 ? -13.745 -0.070 12.824 1.00 93.12 91 THR A O 1
ATOM 752 N N . VAL A 1 92 ? -14.298 2.099 12.593 1.00 91.56 92 VAL A N 1
ATOM 753 C CA . VAL A 1 92 ? -12.945 2.608 12.890 1.00 91.56 92 VAL A CA 1
ATOM 754 C C . VAL A 1 92 ? -12.464 2.104 14.257 1.00 91.56 92 VAL A C 1
ATOM 756 O O . VAL A 1 92 ? -11.311 1.714 14.391 1.00 91.56 92 VAL A O 1
ATOM 759 N N . ASP A 1 93 ? -13.358 2.011 15.247 1.00 95.44 93 ASP A N 1
ATOM 760 C CA . ASP A 1 93 ? -13.034 1.446 16.563 1.00 95.44 93 ASP A CA 1
ATOM 761 C C . ASP A 1 93 ? -12.592 -0.007 16.507 1.00 95.44 93 ASP A C 1
ATOM 763 O O . ASP A 1 93 ? -11.622 -0.384 17.162 1.00 95.44 93 ASP A O 1
ATOM 767 N N . ASP A 1 94 ? -13.302 -0.839 15.749 1.00 96.50 94 ASP A N 1
ATOM 768 C CA . ASP A 1 94 ? -12.953 -2.250 15.620 1.00 96.50 94 ASP A CA 1
ATOM 769 C C . ASP A 1 94 ? -11.632 -2.422 14.866 1.00 96.50 94 ASP A C 1
ATOM 771 O O . ASP A 1 94 ? -10.835 -3.294 15.217 1.00 96.50 94 ASP A O 1
ATOM 775 N N . MET A 1 95 ? -11.381 -1.580 13.858 1.00 96.75 95 MET A N 1
ATOM 776 C CA . MET A 1 95 ? -10.113 -1.541 13.129 1.00 96.75 95 MET A CA 1
ATOM 777 C C . MET A 1 95 ? -8.954 -1.157 14.052 1.00 96.75 95 MET A C 1
ATOM 779 O O . MET A 1 95 ? -7.964 -1.883 14.117 1.00 96.75 95 MET A O 1
ATOM 783 N N . VAL A 1 96 ? -9.100 -0.077 14.824 1.00 96.88 96 VAL A N 1
ATOM 784 C CA . VAL A 1 96 ? -8.099 0.385 15.797 1.00 96.88 96 VAL A CA 1
ATOM 785 C C . VAL A 1 96 ? -7.852 -0.667 16.876 1.00 96.88 96 VAL A C 1
ATOM 787 O O . VAL A 1 96 ? -6.703 -1.026 17.127 1.00 96.88 96 VAL A O 1
ATOM 790 N N . ARG A 1 97 ? -8.911 -1.238 17.463 1.00 97.56 97 ARG A N 1
ATOM 791 C CA . ARG A 1 97 ? -8.812 -2.252 18.529 1.00 97.56 97 ARG A CA 1
ATOM 792 C C . ARG A 1 97 ? -8.081 -3.515 18.078 1.00 97.56 97 ARG A C 1
ATOM 794 O O . ARG A 1 97 ? -7.389 -4.133 18.878 1.00 97.56 97 ARG A O 1
ATOM 801 N N . LYS A 1 98 ? -8.232 -3.900 16.808 1.00 97.69 98 LYS A N 1
ATOM 802 C CA . LYS A 1 98 ? -7.530 -5.044 16.197 1.00 97.69 98 LYS A CA 1
ATOM 803 C C . LYS A 1 98 ? -6.177 -4.672 15.588 1.00 97.69 98 LYS A C 1
ATOM 805 O O . LYS A 1 98 ? -5.534 -5.521 14.984 1.00 97.69 98 LYS A O 1
ATOM 810 N N . ASN A 1 99 ? -5.760 -3.413 15.717 1.00 98.06 99 ASN A N 1
ATOM 811 C CA . ASN A 1 99 ? -4.584 -2.842 15.073 1.00 98.06 99 ASN A CA 1
ATOM 812 C C . ASN A 1 99 ? -4.582 -2.970 13.536 1.00 98.06 99 ASN A C 1
ATOM 814 O O . ASN A 1 99 ? -3.533 -2.880 12.917 1.00 98.06 99 ASN A O 1
ATOM 818 N N . HIS A 1 100 ? -5.740 -3.119 12.890 1.00 98.00 100 HIS A N 1
ATOM 819 C CA . HIS A 1 100 ? -5.868 -3.107 11.430 1.00 98.00 100 HIS A CA 1
ATOM 820 C C . HIS A 1 100 ? -5.957 -1.661 10.909 1.00 98.00 100 HIS A C 1
ATOM 822 O O . HIS A 1 100 ? -6.989 -1.228 10.396 1.00 98.00 100 HIS A O 1
ATOM 828 N N . ARG A 1 101 ? -4.886 -0.892 11.113 1.00 98.00 101 ARG A N 1
ATOM 829 C CA . ARG A 1 101 ? -4.824 0.565 10.909 1.00 98.00 101 ARG A CA 1
ATOM 830 C C . ARG A 1 101 ? -4.162 0.997 9.599 1.00 98.00 101 ARG A C 1
ATOM 832 O O . ARG A 1 101 ? -3.951 2.185 9.379 1.00 98.00 101 ARG A O 1
ATOM 839 N N . LEU A 1 102 ? -3.859 0.047 8.723 1.00 98.44 102 LEU A N 1
ATOM 840 C CA . LEU A 1 102 ? -3.308 0.294 7.400 1.00 98.44 102 LEU A CA 1
ATOM 841 C C . LEU A 1 102 ? -4.139 -0.433 6.339 1.00 98.44 102 LEU A C 1
ATOM 843 O O . LEU A 1 102 ? -4.162 -1.662 6.282 1.00 98.44 102 LEU A O 1
ATOM 847 N N . LEU A 1 103 ? -4.803 0.333 5.480 1.00 98.19 103 LEU A N 1
ATOM 848 C CA . LEU A 1 103 ? -5.470 -0.165 4.279 1.00 98.19 103 LEU A CA 1
ATOM 849 C C . LEU A 1 103 ? -4.542 0.050 3.084 1.00 98.19 103 LEU A C 1
ATOM 851 O O . LEU A 1 103 ? -4.101 1.171 2.846 1.00 98.19 103 LEU A O 1
ATOM 855 N N . VAL A 1 104 ? -4.251 -1.010 2.333 1.00 98.19 104 VAL A N 1
ATOM 856 C CA . VAL A 1 104 ? -3.394 -0.939 1.142 1.00 98.19 104 VAL A CA 1
ATOM 857 C C . VAL A 1 104 ? -4.156 -1.498 -0.045 1.00 98.19 104 VAL A C 1
ATOM 859 O O . VAL A 1 104 ? -4.590 -2.653 -0.018 1.00 98.19 104 VAL A O 1
ATOM 862 N N . PHE A 1 105 ? -4.289 -0.677 -1.079 1.00 97.94 105 PHE A N 1
ATOM 863 C CA . PHE A 1 105 ? -4.924 -1.029 -2.337 1.00 97.94 105 PHE A CA 1
ATOM 864 C C . PHE A 1 105 ? -3.922 -0.927 -3.489 1.00 97.94 105 PHE A C 1
ATOM 866 O O . PHE A 1 105 ? -3.103 -0.012 -3.514 1.00 97.94 105 PHE A O 1
ATOM 873 N N . THR A 1 106 ? -3.996 -1.853 -4.442 1.00 98.06 106 THR A N 1
ATOM 874 C CA . THR A 1 106 ? -3.219 -1.844 -5.691 1.00 98.06 106 THR A CA 1
ATOM 875 C C . THR A 1 106 ? -4.134 -1.632 -6.895 1.00 98.06 106 THR A C 1
ATOM 877 O O . THR A 1 106 ? -5.271 -2.119 -6.916 1.00 98.06 106 THR A O 1
ATOM 880 N N . SER A 1 107 ? -3.614 -0.967 -7.929 1.00 96.81 107 SER A N 1
ATOM 881 C CA . SER A 1 107 ? -4.258 -0.850 -9.239 1.00 96.81 107 SER A CA 1
ATOM 882 C C . SER A 1 107 ? -4.157 -2.121 -10.106 1.00 96.81 107 SER A C 1
ATOM 884 O O . SER A 1 107 ? -4.778 -2.200 -11.171 1.00 96.81 107 SER A O 1
ATOM 886 N N . LYS A 1 108 ? -3.427 -3.167 -9.675 1.00 97.25 108 LYS A N 1
ATOM 887 C CA . LYS A 1 108 ? -3.280 -4.445 -10.405 1.00 97.25 108 LYS A CA 1
ATOM 888 C C . LYS A 1 108 ? -4.174 -5.546 -9.837 1.00 97.25 108 LYS A C 1
ATOM 890 O O . LYS A 1 108 ? -3.907 -6.121 -8.788 1.00 97.25 108 LYS A O 1
ATOM 895 N N . SER A 1 109 ? -5.198 -5.922 -10.600 1.00 97.00 109 SER A N 1
ATOM 896 C CA . SER A 1 109 ? -6.225 -6.882 -10.168 1.00 97.00 109 SER A CA 1
ATOM 897 C C . SER A 1 109 ? -5.710 -8.276 -9.797 1.00 97.00 109 SER A C 1
ATOM 899 O O . SER A 1 109 ? -6.242 -8.900 -8.880 1.00 97.00 109 SER A O 1
ATOM 901 N N . TRP A 1 110 ? -4.679 -8.776 -10.483 1.00 97.06 110 TRP A N 1
ATOM 902 C CA . TRP A 1 110 ? -4.159 -10.132 -10.274 1.00 97.06 110 TRP A CA 1
ATOM 903 C C . TRP A 1 110 ? -3.436 -10.304 -8.928 1.00 97.06 110 TRP A C 1
ATOM 905 O O . TRP A 1 110 ? -3.410 -11.412 -8.385 1.00 97.06 110 TRP A O 1
ATOM 915 N N . LYS A 1 111 ? -2.903 -9.219 -8.351 1.00 98.06 111 LYS A N 1
ATOM 916 C CA . LYS A 1 111 ? -2.166 -9.255 -7.080 1.00 98.06 111 LYS A CA 1
ATOM 917 C C . LYS A 1 111 ? -3.047 -9.529 -5.871 1.00 98.06 111 LYS A C 1
ATOM 919 O O . LYS A 1 111 ? -2.543 -9.998 -4.858 1.00 98.06 111 LYS A O 1
ATOM 924 N N . GLU A 1 112 ? -4.359 -9.337 -5.967 1.00 97.31 112 GLU A N 1
ATOM 925 C CA . GLU A 1 112 ? -5.252 -9.740 -4.879 1.00 97.31 112 GLU A CA 1
ATOM 926 C C . GLU A 1 112 ? -5.224 -11.253 -4.663 1.00 97.31 112 GLU A C 1
ATOM 928 O O . GLU A 1 112 ? -5.087 -11.712 -3.531 1.00 97.31 112 GLU A O 1
ATOM 933 N N . ALA A 1 113 ? -5.301 -12.025 -5.748 1.00 96.81 113 ALA A N 1
ATOM 934 C CA . ALA A 1 113 ? -5.265 -13.480 -5.677 1.00 96.81 113 ALA A CA 1
ATOM 935 C C . ALA A 1 113 ? -3.843 -14.016 -5.458 1.00 96.81 113 ALA A C 1
ATOM 937 O O . ALA A 1 113 ? -3.666 -14.977 -4.714 1.00 96.81 113 ALA A O 1
ATOM 938 N N . ALA A 1 114 ? -2.841 -13.409 -6.101 1.00 97.44 114 ALA A N 1
ATOM 939 C CA . ALA A 1 114 ? -1.467 -13.907 -6.075 1.00 97.44 114 ALA A CA 1
ATOM 940 C C . ALA A 1 114 ? -0.659 -13.442 -4.852 1.00 97.44 114 ALA A C 1
ATOM 942 O O . ALA A 1 114 ? 0.151 -14.201 -4.328 1.00 97.44 114 ALA A O 1
ATOM 943 N N . GLU A 1 115 ? -0.868 -12.203 -4.404 1.00 97.62 115 GLU A N 1
ATOM 944 C CA . GLU A 1 115 ? -0.033 -11.533 -3.396 1.00 97.62 115 GLU A CA 1
ATOM 945 C C . GLU A 1 115 ? -0.839 -11.063 -2.171 1.00 97.62 115 GLU A C 1
ATOM 947 O O . GLU A 1 115 ? -0.265 -10.588 -1.192 1.00 97.62 115 GLU A O 1
ATOM 952 N N . GLY A 1 116 ? -2.169 -11.201 -2.186 1.00 97.31 116 GLY A N 1
ATOM 953 C CA . GLY A 1 116 ? -3.027 -10.809 -1.069 1.00 97.31 116 GLY A CA 1
ATOM 954 C C . GLY A 1 116 ? -3.108 -9.297 -0.843 1.00 97.31 116 GLY A C 1
ATOM 955 O O . GLY A 1 116 ? -3.339 -8.871 0.290 1.00 97.31 116 GLY A O 1
ATOM 956 N N . ILE A 1 117 ? -2.916 -8.488 -1.891 1.00 98.12 117 ILE A N 1
ATOM 957 C CA . ILE A 1 117 ? -3.049 -7.022 -1.852 1.00 98.12 117 ILE A CA 1
ATOM 958 C C . ILE A 1 117 ? -4.377 -6.635 -2.506 1.00 98.12 117 ILE A C 1
ATOM 960 O O . ILE A 1 117 ? -4.642 -7.021 -3.640 1.00 98.12 117 ILE A O 1
ATOM 964 N N . ALA A 1 118 ? -5.223 -5.888 -1.797 1.00 97.81 118 ALA A N 1
ATOM 965 C CA . ALA A 1 118 ? -6.584 -5.593 -2.238 1.00 97.81 118 ALA A CA 1
ATOM 966 C C . ALA A 1 118 ? -6.610 -4.840 -3.577 1.00 97.81 118 ALA A C 1
ATOM 968 O O . ALA A 1 118 ? -5.968 -3.799 -3.714 1.00 97.81 118 ALA A O 1
ATOM 969 N N . TYR A 1 119 ? -7.392 -5.316 -4.545 1.00 96.81 119 TYR A N 1
ATOM 970 C CA . TYR A 1 119 ? -7.589 -4.598 -5.799 1.00 96.81 119 TYR A CA 1
ATOM 971 C C . TYR A 1 119 ? -8.566 -3.437 -5.589 1.00 96.81 119 TYR A C 1
ATOM 973 O O . TYR A 1 119 ? -9.734 -3.655 -5.264 1.00 96.81 119 TYR A O 1
ATOM 981 N N . GLU A 1 120 ? -8.102 -2.202 -5.783 1.00 93.38 120 GLU A N 1
ATOM 982 C CA . GLU A 1 120 ? -8.821 -0.982 -5.380 1.00 93.38 120 GLU A CA 1
ATOM 983 C C . GLU A 1 120 ? -10.273 -0.922 -5.888 1.00 93.38 120 GLU A C 1
ATOM 985 O O . GLU A 1 120 ? -11.202 -0.673 -5.114 1.00 93.38 120 GLU A O 1
ATOM 990 N N . TRP A 1 121 ? -10.491 -1.274 -7.158 1.00 89.81 121 TRP A N 1
ATOM 991 C CA . TRP A 1 121 ? -11.788 -1.171 -7.832 1.00 89.81 121 TRP A CA 1
ATOM 992 C C . TRP A 1 121 ? -12.831 -2.182 -7.334 1.00 89.81 121 TRP A C 1
ATOM 994 O O . TRP A 1 121 ? -14.003 -2.082 -7.692 1.00 89.81 121 TRP A O 1
ATOM 1004 N N . ARG A 1 122 ? -12.448 -3.158 -6.497 1.00 90.31 122 ARG A N 1
ATOM 1005 C CA . ARG A 1 122 ? -13.410 -4.039 -5.806 1.00 90.31 122 ARG A CA 1
ATOM 1006 C C . ARG A 1 122 ? -13.998 -3.415 -4.548 1.00 90.31 122 ARG A C 1
ATOM 1008 O O . ARG A 1 122 ? -15.055 -3.859 -4.101 1.00 90.31 122 ARG A O 1
ATOM 1015 N N . TYR A 1 123 ? -13.305 -2.448 -3.958 1.00 89.25 123 TYR A N 1
ATOM 1016 C CA . TYR A 1 123 ? -13.549 -2.011 -2.584 1.00 89.25 123 TYR A CA 1
ATOM 1017 C C . TYR A 1 123 ? -13.877 -0.527 -2.461 1.00 89.25 123 TYR A C 1
ATOM 1019 O O . TYR A 1 123 ? -14.502 -0.125 -1.476 1.00 89.25 123 TYR A O 1
ATOM 1027 N N . VAL A 1 124 ? -13.468 0.275 -3.441 1.00 86.00 124 VAL A N 1
ATOM 1028 C CA . VAL A 1 124 ? -13.564 1.733 -3.407 1.00 86.00 124 VAL A CA 1
ATOM 1029 C C . VAL A 1 124 ? -14.409 2.237 -4.572 1.00 86.00 124 VAL A C 1
ATOM 1031 O O . VAL A 1 124 ? -14.424 1.649 -5.652 1.00 86.00 124 VAL A O 1
ATOM 1034 N N . VAL A 1 125 ? -15.136 3.329 -4.333 1.00 80.06 125 VAL A N 1
ATOM 1035 C CA . VAL A 1 125 ? -15.821 4.098 -5.375 1.00 80.06 125 VAL A CA 1
ATOM 1036 C C . VAL A 1 125 ? -15.102 5.419 -5.547 1.00 80.06 125 VAL A C 1
ATOM 1038 O O . VAL A 1 125 ? -14.935 6.168 -4.585 1.00 80.06 125 VAL A O 1
ATOM 1041 N N . GLU A 1 126 ? -14.704 5.706 -6.780 1.00 68.12 126 GLU A N 1
ATOM 1042 C CA . GLU A 1 126 ? -14.280 7.042 -7.174 1.00 68.12 126 GLU A CA 1
ATOM 1043 C C . GLU A 1 126 ? -15.537 7.886 -7.422 1.00 68.12 126 GLU A C 1
ATOM 1045 O O . GLU A 1 126 ? -16.292 7.629 -8.361 1.00 68.12 126 GLU A O 1
ATOM 1050 N N . ASN A 1 127 ? -15.781 8.881 -6.571 1.00 64.50 127 ASN A N 1
ATOM 1051 C CA . ASN A 1 127 ? -16.802 9.885 -6.856 1.00 64.50 127 ASN A CA 1
ATOM 1052 C C . ASN A 1 127 ? -16.252 10.930 -7.822 1.00 64.50 127 ASN A C 1
ATOM 1054 O O . ASN A 1 127 ? -15.079 11.299 -7.752 1.00 64.50 127 ASN A O 1
ATOM 1058 N N . GLN A 1 128 ? -17.119 11.423 -8.708 1.00 50.81 128 GLN A N 1
ATOM 1059 C CA . GLN A 1 128 ? -16.768 12.498 -9.628 1.00 50.81 128 GLN A CA 1
ATOM 1060 C C . GLN A 1 128 ? -16.293 13.736 -8.861 1.00 50.81 128 GLN A C 1
ATOM 1062 O O . GLN A 1 128 ? -16.855 14.108 -7.831 1.00 50.81 128 GLN A O 1
ATOM 1067 N N . CYS A 1 129 ? -15.258 14.381 -9.398 1.00 50.19 129 CYS A N 1
ATOM 1068 C CA . CYS A 1 129 ? -14.931 15.745 -9.019 1.00 50.19 129 CYS A CA 1
ATOM 1069 C C . CYS A 1 129 ? -16.106 16.648 -9.409 1.00 50.19 129 CYS A C 1
ATOM 1071 O O . CYS A 1 129 ? -16.361 16.845 -10.595 1.00 50.19 129 CYS A O 1
ATOM 1073 N N . GLU A 1 130 ? -16.795 17.220 -8.427 1.00 43.97 130 GLU A N 1
ATOM 1074 C CA . GLU A 1 130 ? -17.701 18.339 -8.662 1.00 43.97 130 GLU A CA 1
ATOM 1075 C C . GLU A 1 130 ? -16.845 19.605 -8.811 1.00 43.97 130 GLU A C 1
ATOM 1077 O O . GLU A 1 130 ? -16.327 20.143 -7.830 1.00 43.97 130 GLU A O 1
ATOM 1082 N N . SER A 1 131 ? -16.660 20.092 -10.042 1.00 41.88 131 SER A N 1
ATOM 1083 C CA . SER A 1 131 ? -16.345 21.509 -10.235 1.00 41.88 131 SER A CA 1
ATOM 1084 C C . SER A 1 131 ? -17.580 22.270 -9.767 1.00 41.88 131 SER A C 1
ATOM 1086 O O . SER A 1 131 ? -18.641 22.095 -10.358 1.00 41.88 131 SER A O 1
ATOM 1088 N N . HIS A 1 132 ? -17.483 23.018 -8.670 1.00 37.47 132 HIS A N 1
ATOM 1089 C CA . HIS A 1 132 ? -18.626 23.713 -8.080 1.00 37.47 132 HIS A CA 1
ATOM 1090 C C . HIS A 1 132 ? -19.458 24.481 -9.128 1.00 37.47 132 HIS A C 1
ATOM 1092 O O . HIS A 1 132 ? -19.053 25.547 -9.572 1.00 37.47 132 HIS A O 1
ATOM 1098 N N . GLU A 1 133 ? -20.642 23.962 -9.441 1.00 35.78 133 GLU A N 1
ATOM 1099 C CA . GLU A 1 133 ? -21.923 24.662 -9.336 1.00 35.78 133 GLU A CA 1
ATOM 1100 C C . GLU A 1 133 ? -22.952 23.611 -8.901 1.00 35.78 133 GLU A C 1
ATOM 1102 O O . GLU A 1 133 ? -23.160 22.588 -9.550 1.00 35.78 133 GLU A O 1
ATOM 1107 N N . VAL A 1 134 ? -23.503 23.802 -7.706 1.00 41.75 134 VAL A N 1
ATOM 1108 C CA . VAL A 1 134 ? -24.418 22.860 -7.055 1.00 41.75 134 VAL A CA 1
ATOM 1109 C C . VAL A 1 134 ? -25.726 22.792 -7.846 1.00 41.75 134 VAL A C 1
ATOM 1111 O O . VAL A 1 134 ? -26.284 23.833 -8.170 1.00 41.75 134 VAL A O 1
ATOM 1114 N N . ILE A 1 135 ? -26.226 21.581 -8.107 1.00 37.28 135 ILE A N 1
ATOM 1115 C CA . ILE A 1 135 ? -27.534 21.040 -7.676 1.00 37.28 135 ILE A CA 1
ATOM 1116 C C . ILE A 1 135 ? -27.667 19.639 -8.295 1.00 37.28 135 ILE A C 1
ATOM 1118 O O . ILE A 1 135 ? -27.872 19.504 -9.497 1.00 37.28 135 ILE A O 1
ATOM 1122 N N . GLN A 1 136 ? -27.664 18.595 -7.463 1.00 34.69 136 GLN A N 1
ATOM 1123 C CA . GLN A 1 136 ? -28.625 17.510 -7.658 1.00 34.69 136 GLN A CA 1
ATOM 1124 C C . GLN A 1 136 ? -28.946 16.823 -6.329 1.00 34.69 136 GLN A C 1
ATOM 1126 O O . GLN A 1 136 ? -28.198 16.013 -5.789 1.00 34.69 136 GLN A O 1
ATOM 1131 N N . THR A 1 137 ? -30.104 17.187 -5.787 1.00 41.97 137 THR A N 1
ATOM 1132 C CA . THR A 1 137 ? -30.881 16.323 -4.906 1.00 41.97 137 THR A CA 1
ATOM 1133 C C . THR A 1 137 ? -31.303 15.094 -5.699 1.00 41.97 137 THR A C 1
ATOM 1135 O O . THR A 1 137 ? -32.104 15.249 -6.611 1.00 41.97 137 THR A O 1
ATOM 1138 N N . GLU A 1 138 ? -30.827 13.899 -5.344 1.00 38.31 138 GLU A N 1
ATOM 1139 C CA . GLU A 1 138 ? -31.588 12.660 -5.543 1.00 38.31 138 GLU A CA 1
ATOM 1140 C C . GLU A 1 138 ? -31.055 11.499 -4.675 1.00 38.31 138 GLU A C 1
ATOM 1142 O O . GLU A 1 138 ? -29.884 11.131 -4.700 1.00 38.31 138 GLU A O 1
ATOM 1147 N N . ASN A 1 139 ? -31.962 10.984 -3.839 1.00 36.31 139 ASN A N 1
ATOM 1148 C CA . ASN A 1 139 ? -31.963 9.744 -3.053 1.00 36.31 139 ASN A CA 1
ATOM 1149 C C . ASN A 1 139 ? -30.683 8.876 -3.008 1.00 36.31 139 ASN A C 1
ATOM 1151 O O . ASN A 1 139 ? -30.537 7.896 -3.739 1.00 36.31 139 ASN A O 1
ATOM 1155 N N . LEU A 1 140 ? -29.850 9.101 -1.985 1.00 39.53 140 LEU A N 1
ATOM 1156 C CA . LEU A 1 140 ? -28.838 8.149 -1.498 1.00 39.53 140 LEU A CA 1
ATOM 1157 C C . LEU A 1 140 ? -29.478 6.999 -0.697 1.00 39.53 140 LEU A C 1
ATOM 1159 O O . LEU A 1 140 ? -29.185 6.770 0.475 1.00 39.53 140 LEU A O 1
ATOM 1163 N N . LEU A 1 141 ? -30.345 6.228 -1.341 1.00 37.88 141 LEU A N 1
ATOM 1164 C CA . LEU A 1 141 ? -30.704 4.889 -0.890 1.00 37.88 141 LEU A CA 1
ATOM 1165 C C . LEU A 1 141 ? -30.150 3.917 -1.928 1.00 37.88 141 LEU A C 1
ATOM 1167 O O . LEU A 1 141 ? -30.850 3.667 -2.898 1.00 37.88 141 LEU A O 1
ATOM 1171 N N . LEU A 1 142 ? -28.908 3.414 -1.751 1.00 36.19 142 LEU A N 1
ATOM 1172 C CA . LEU A 1 142 ? -28.513 2.010 -2.056 1.00 36.19 142 LEU A CA 1
ATOM 1173 C C . LEU A 1 142 ? -27.014 1.663 -2.215 1.00 36.19 142 LEU A C 1
ATOM 1175 O O . LEU A 1 142 ? -26.742 0.558 -2.678 1.00 36.19 142 LEU A O 1
ATOM 1179 N N . ARG A 1 143 ? -26.000 2.459 -1.833 1.00 37.38 143 ARG A N 1
ATOM 1180 C CA . ARG A 1 143 ? -24.597 1.973 -1.970 1.00 37.38 143 ARG A CA 1
ATOM 1181 C C . ARG A 1 143 ? -23.717 2.228 -0.744 1.00 37.38 143 ARG A C 1
ATOM 1183 O O . ARG A 1 143 ? -23.316 3.345 -0.456 1.00 37.38 143 ARG A O 1
ATOM 1190 N N . LYS A 1 144 ? -23.433 1.134 -0.023 1.00 42.62 144 LYS A N 1
ATOM 1191 C CA . LYS A 1 144 ? -22.604 1.030 1.192 1.00 42.62 144 LYS A CA 1
ATOM 1192 C C . LYS A 1 144 ? -21.126 0.823 0.831 1.00 42.62 144 LYS A C 1
ATOM 1194 O O . LYS A 1 144 ? -20.593 -0.272 0.988 1.00 42.62 144 LYS A O 1
ATOM 1199 N N . LEU A 1 145 ? -20.493 1.856 0.286 1.00 41.28 145 LEU A N 1
ATOM 1200 C CA . LEU A 1 145 ? -19.067 1.892 -0.069 1.00 41.28 145 LEU A CA 1
ATOM 1201 C C . LEU A 1 145 ? -18.374 2.972 0.778 1.00 41.28 145 LEU A C 1
ATOM 1203 O O . LEU A 1 145 ? -19.048 3.880 1.267 1.00 41.28 145 LEU A O 1
ATOM 1207 N N . ILE A 1 146 ? -17.055 2.871 1.000 1.00 43.56 146 ILE A N 1
ATOM 1208 C CA . ILE A 1 146 ? -16.312 3.980 1.623 1.00 43.56 146 ILE A CA 1
ATOM 1209 C C . ILE A 1 146 ? -16.309 5.122 0.608 1.00 43.56 146 ILE A C 1
ATOM 1211 O O . ILE A 1 146 ? -15.719 5.002 -0.464 1.00 43.56 146 ILE A O 1
ATOM 1215 N N . ASN A 1 147 ? -17.016 6.199 0.942 1.00 36.41 147 ASN A N 1
ATOM 1216 C CA . ASN A 1 147 ? -17.131 7.379 0.100 1.00 36.41 147 ASN A CA 1
ATOM 1217 C C . ASN A 1 147 ? -15.955 8.313 0.400 1.00 36.41 147 ASN A C 1
ATOM 1219 O O . ASN A 1 147 ? -15.936 8.972 1.440 1.00 36.41 147 ASN A O 1
ATOM 1223 N N . PHE A 1 148 ? -14.977 8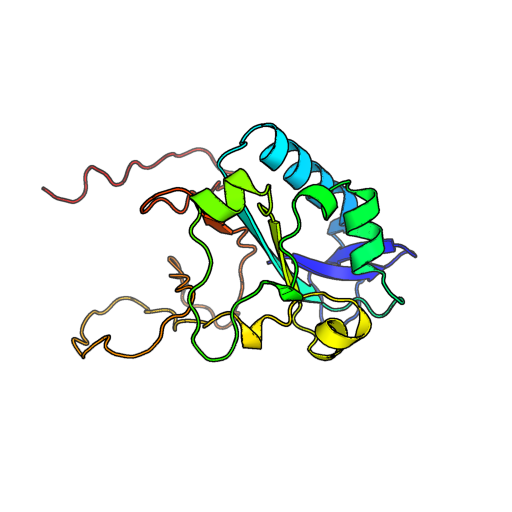.377 -0.501 1.00 42.09 148 PHE A N 1
ATOM 1224 C CA . PHE A 1 148 ? -13.935 9.400 -0.450 1.00 42.09 148 PHE A CA 1
ATOM 1225 C C . PHE A 1 148 ? -14.438 10.638 -1.200 1.00 42.09 148 PHE A C 1
ATOM 1227 O O . PHE A 1 148 ? -14.783 10.563 -2.380 1.00 42.09 148 PHE A O 1
ATOM 1234 N N . ARG A 1 149 ? -14.529 11.782 -0.512 1.00 33.22 149 ARG A N 1
ATOM 1235 C CA . ARG A 1 149 ? -14.848 13.067 -1.147 1.00 33.22 149 ARG A CA 1
ATOM 1236 C C . ARG A 1 149 ? -13.538 13.742 -1.548 1.00 33.22 149 ARG A C 1
ATOM 1238 O O . ARG A 1 149 ? -12.781 14.165 -0.678 1.00 33.22 149 ARG A O 1
ATOM 1245 N N . LEU A 1 150 ? -13.273 13.829 -2.850 1.00 35.00 150 LEU A N 1
ATOM 1246 C CA . LEU A 1 150 ? -12.166 14.615 -3.398 1.00 35.00 150 LEU A CA 1
ATOM 1247 C C . LEU A 1 150 ? -12.528 16.104 -3.266 1.00 35.00 150 LEU A C 1
ATOM 1249 O O . LEU A 1 150 ? -13.451 16.570 -3.928 1.00 35.00 150 LEU A O 1
ATOM 1253 N N . ILE A 1 151 ? -11.848 16.847 -2.389 1.00 32.84 151 ILE A N 1
ATOM 1254 C CA . ILE A 1 151 ? -11.997 18.307 -2.283 1.00 32.84 151 ILE A CA 1
ATOM 1255 C C . ILE A 1 151 ? -10.771 18.934 -2.955 1.00 32.84 151 ILE A C 1
ATOM 1257 O O . ILE A 1 151 ? -9.662 18.784 -2.454 1.00 32.84 151 ILE A O 1
ATOM 1261 N N . GLY A 1 152 ? -10.980 19.607 -4.093 1.00 35.50 152 GLY A N 1
ATOM 1262 C CA . GLY A 1 152 ? -9.940 20.318 -4.849 1.00 35.50 152 GLY A CA 1
ATOM 1263 C C . GLY A 1 152 ? -9.617 19.683 -6.205 1.00 35.50 152 GLY A C 1
ATOM 1264 O O . GLY A 1 152 ? -8.656 18.933 -6.334 1.00 35.50 152 GLY A O 1
ATOM 1265 N N . CYS A 1 153 ? -10.397 20.015 -7.236 1.00 43.88 153 CYS A N 1
ATOM 1266 C CA . CYS A 1 153 ? -10.094 19.688 -8.631 1.00 43.88 153 CYS A CA 1
ATOM 1267 C C . CYS A 1 153 ? -9.838 21.012 -9.375 1.00 43.88 153 CYS A C 1
ATOM 1269 O O . CYS A 1 153 ? -10.764 21.782 -9.618 1.00 43.88 153 CYS A O 1
ATOM 1271 N N . GLY A 1 154 ? -8.573 21.323 -9.672 1.00 37.47 154 GLY A N 1
ATOM 1272 C CA . GLY A 1 154 ? -8.215 22.443 -10.550 1.00 37.47 154 GLY A CA 1
ATOM 1273 C C . GLY A 1 154 ? -8.523 22.114 -12.017 1.00 37.47 154 GLY A C 1
ATOM 1274 O O . GLY A 1 154 ? -8.514 20.947 -12.398 1.00 37.47 154 GLY A O 1
ATOM 1275 N N . ASN A 1 155 ? -8.772 23.141 -12.837 1.00 34.50 155 ASN A N 1
ATOM 1276 C CA . ASN A 1 155 ? -9.205 23.080 -14.248 1.00 34.50 155 ASN A CA 1
ATOM 1277 C C . ASN A 1 155 ? -8.186 22.490 -15.249 1.00 34.50 155 ASN A C 1
ATOM 1279 O O . ASN A 1 155 ? -8.054 22.982 -16.369 1.00 34.50 155 ASN A O 1
ATOM 1283 N N . TYR A 1 156 ? -7.463 21.430 -14.898 1.00 35.62 156 TYR A N 1
ATOM 1284 C CA . TYR A 1 156 ? -6.508 20.809 -15.804 1.00 35.62 156 TYR A CA 1
ATOM 1285 C C . TYR A 1 156 ? -6.727 19.307 -15.886 1.00 35.62 156 TYR A C 1
ATOM 1287 O O . TYR A 1 156 ? -6.822 18.586 -14.899 1.00 35.62 156 TYR A O 1
ATOM 1295 N N . ARG A 1 157 ? -6.826 18.866 -17.135 1.00 34.72 157 ARG A N 1
ATOM 1296 C CA . ARG A 1 157 ? -7.039 17.514 -17.633 1.00 34.72 157 ARG A CA 1
ATOM 1297 C C . ARG A 1 157 ? -5.856 16.592 -17.302 1.00 34.72 157 ARG A C 1
ATOM 1299 O O . ARG A 1 157 ? -5.257 16.071 -18.223 1.00 34.72 157 ARG A O 1
ATOM 1306 N N . TRP A 1 158 ? -5.519 16.397 -16.028 1.00 31.25 158 TRP A N 1
ATOM 1307 C CA . TRP A 1 158 ? -4.552 15.402 -15.543 1.00 31.25 158 TRP A CA 1
ATOM 1308 C C . TRP A 1 158 ? -4.958 15.000 -14.121 1.00 31.25 158 TRP A C 1
ATOM 1310 O O . TRP A 1 158 ? -4.882 15.800 -13.191 1.00 31.25 158 TRP A O 1
ATOM 1320 N N . LYS A 1 159 ? -5.503 13.787 -13.982 1.00 39.53 159 LYS A N 1
ATOM 1321 C CA . LYS A 1 159 ? -5.955 13.248 -12.698 1.00 39.53 159 LYS A CA 1
ATOM 1322 C C . LYS A 1 159 ? -4.753 12.875 -11.818 1.00 39.53 159 LYS A C 1
ATOM 1324 O O . LYS A 1 159 ? -3.761 12.377 -12.335 1.00 39.53 159 LYS A O 1
ATOM 1329 N N . TRP A 1 160 ? -4.977 13.024 -10.509 1.00 37.28 160 TRP A N 1
ATOM 1330 C CA . TRP A 1 160 ? -4.233 12.476 -9.364 1.00 37.28 160 TRP A CA 1
ATOM 1331 C C . TRP A 1 160 ? -3.056 13.307 -8.840 1.00 37.28 160 TRP A C 1
ATOM 1333 O O . TRP A 1 160 ? -1.925 13.223 -9.298 1.00 37.28 160 TRP A O 1
ATOM 1343 N N . TRP A 1 161 ? -3.336 14.075 -7.783 1.00 32.53 161 TRP A N 1
ATOM 1344 C CA . TRP A 1 161 ? -2.318 14.540 -6.843 1.00 32.53 161 TRP A CA 1
ATOM 1345 C C . TRP A 1 161 ? -2.144 13.507 -5.720 1.00 32.53 161 TRP A C 1
ATOM 1347 O O . TRP A 1 161 ? -3.113 12.891 -5.268 1.00 32.53 161 TRP A O 1
ATOM 1357 N N . ASN A 1 162 ? -0.902 13.342 -5.260 1.00 31.27 162 ASN A N 1
ATOM 1358 C CA . ASN A 1 162 ? -0.474 12.501 -4.139 1.00 31.27 162 ASN A CA 1
ATOM 1359 C C . ASN A 1 162 ? -1.292 12.753 -2.852 1.00 31.27 162 ASN A C 1
ATOM 1361 O O . ASN A 1 162 ? -0.897 13.546 -2.003 1.00 31.27 162 ASN A O 1
ATOM 1365 N N . ALA A 1 163 ? -2.422 12.062 -2.674 1.00 36.22 163 ALA A N 1
ATOM 1366 C CA . ALA A 1 163 ? -3.218 12.139 -1.445 1.00 36.22 163 ALA A CA 1
ATOM 1367 C C . ALA A 1 163 ? -3.021 10.885 -0.577 1.00 36.22 163 ALA A C 1
ATOM 1369 O O . ALA A 1 163 ? -3.438 9.787 -0.958 1.00 36.22 163 ALA A O 1
ATOM 1370 N N . ILE A 1 164 ? -2.356 11.021 0.573 1.00 35.25 164 ILE A N 1
ATOM 1371 C CA . ILE A 1 164 ? -2.463 10.051 1.674 1.00 35.25 164 ILE A CA 1
ATOM 1372 C C . ILE A 1 164 ? -3.762 10.379 2.413 1.00 35.25 164 ILE A C 1
ATOM 1374 O O . ILE A 1 164 ? -3.973 11.524 2.806 1.00 35.25 164 ILE A O 1
ATOM 1378 N N . TRP A 1 165 ? -4.643 9.391 2.568 1.00 45.78 165 TRP A N 1
ATOM 1379 C CA . TRP A 1 165 ? -5.949 9.588 3.197 1.00 45.78 165 TRP A CA 1
ATOM 1380 C C . TRP A 1 165 ? -5.900 9.132 4.655 1.00 45.78 165 TRP A C 1
ATOM 1382 O O . TRP A 1 165 ? -5.647 7.956 4.932 1.00 45.78 165 TRP A O 1
ATOM 1392 N N . LEU A 1 166 ? -6.155 10.069 5.570 1.00 35.59 166 LEU A N 1
ATOM 1393 C CA . LEU A 1 166 ? -6.325 9.817 7.000 1.00 35.59 166 LEU A CA 1
ATOM 1394 C C . LEU A 1 166 ? -7.816 9.727 7.325 1.00 35.59 166 LEU A C 1
ATOM 1396 O O . LEU A 1 166 ? -8.590 10.625 6.981 1.00 35.59 166 LEU A O 1
ATOM 1400 N N . MET A 1 167 ? -8.223 8.641 7.979 1.00 38.56 167 MET A N 1
ATOM 1401 C CA . MET A 1 167 ? -9.573 8.494 8.521 1.00 38.56 167 MET A CA 1
ATOM 1402 C C . MET A 1 167 ? -9.520 8.612 10.044 1.00 38.56 167 MET A C 1
ATOM 1404 O O . MET A 1 167 ? -9.158 7.652 10.721 1.00 38.56 167 MET A O 1
ATOM 1408 N N . SER A 1 168 ? -9.941 9.768 10.564 1.00 36.62 168 SER A N 1
ATOM 1409 C CA . SER A 1 168 ? -10.195 9.998 11.990 1.00 36.62 168 SER A CA 1
ATOM 1410 C C . SER A 1 168 ? -11.708 10.117 12.250 1.00 36.62 168 SER A C 1
ATOM 1412 O O . SER A 1 168 ? -12.498 10.468 11.365 1.00 36.62 168 SER A O 1
ATOM 1414 N N . LYS A 1 169 ? -12.157 9.774 13.462 1.00 33.94 169 LYS A N 1
ATOM 1415 C CA . LYS A 1 169 ? -13.570 9.892 13.870 1.00 33.94 169 LYS A CA 1
ATOM 1416 C C . LYS A 1 169 ? -14.055 11.354 13.945 1.00 33.94 169 LYS A C 1
ATOM 1418 O O . LYS A 1 169 ? -13.276 12.241 14.265 1.00 33.94 169 LYS A O 1
ATOM 1423 N N . PRO A 1 170 ? -15.385 11.554 13.901 1.00 39.69 170 PRO A N 1
ATOM 1424 C CA . PRO A 1 170 ? -16.127 11.737 12.667 1.00 39.69 170 PRO A CA 1
ATOM 1425 C C . PRO A 1 170 ? -15.832 13.119 12.035 1.00 39.69 170 PRO A C 1
ATOM 1427 O O . PRO A 1 170 ? -15.846 14.144 12.712 1.00 39.69 170 PRO A O 1
ATOM 1430 N N . TRP A 1 171 ? -15.635 13.137 10.714 1.00 32.41 171 TRP A N 1
ATOM 1431 C CA . TRP A 1 171 ? -15.567 14.334 9.851 1.00 32.41 171 TRP A CA 1
ATOM 1432 C C . TRP A 1 171 ? -14.305 15.210 9.886 1.00 32.41 171 TRP A C 1
ATOM 1434 O O . TRP A 1 171 ? -14.396 16.413 9.637 1.00 32.41 171 TRP A O 1
ATOM 1444 N N . ARG A 1 172 ? -13.107 14.646 10.072 1.00 29.27 172 ARG A N 1
ATOM 1445 C CA . ARG A 1 172 ? -11.879 15.377 9.713 1.00 29.27 172 ARG A CA 1
ATOM 1446 C C . ARG A 1 172 ? -10.917 14.512 8.904 1.00 29.27 172 ARG A C 1
ATOM 1448 O O . ARG A 1 172 ? -10.156 13.719 9.445 1.00 29.27 172 ARG A O 1
ATOM 1455 N N . ILE A 1 173 ? -10.966 14.701 7.585 1.00 34.44 173 ILE A N 1
ATOM 1456 C CA . ILE A 1 173 ? -9.833 14.417 6.703 1.00 34.44 173 ILE A CA 1
ATOM 1457 C C . ILE A 1 173 ? -8.856 15.571 6.942 1.00 34.44 173 ILE A C 1
ATOM 1459 O O . ILE A 1 173 ? -9.128 16.700 6.537 1.00 34.44 173 ILE A O 1
ATOM 1463 N N . THR A 1 174 ? -7.771 15.332 7.672 1.00 28.98 174 THR A N 1
ATOM 1464 C CA . THR A 1 174 ? -6.686 16.307 7.808 1.00 28.98 174 THR A CA 1
ATOM 1465 C C . THR A 1 174 ? -5.705 16.114 6.660 1.00 28.98 174 THR A C 1
ATOM 1467 O O . THR A 1 174 ? -5.102 15.057 6.495 1.00 28.98 174 THR A O 1
ATOM 1470 N N . TYR A 1 175 ? -5.571 17.152 5.841 1.00 32.25 175 TYR A N 1
ATOM 1471 C CA . TYR A 1 175 ? -4.523 17.274 4.840 1.00 32.25 175 TYR A CA 1
ATOM 1472 C C . TYR A 1 175 ? -3.353 18.041 5.468 1.00 32.25 175 TYR A C 1
ATOM 1474 O O . TYR A 1 175 ? -3.550 19.131 6.005 1.00 32.25 175 TYR A O 1
ATOM 1482 N N . HIS A 1 176 ? -2.149 17.468 5.438 1.00 28.31 176 HIS A N 1
ATOM 1483 C CA . HIS A 1 176 ? -0.926 18.187 5.788 1.00 28.31 176 HIS A CA 1
ATOM 1484 C C . HIS A 1 176 ? -0.283 18.700 4.500 1.00 28.31 176 HIS A C 1
ATOM 1486 O O . HIS A 1 176 ? 0.457 17.985 3.830 1.00 28.31 176 HIS A O 1
ATOM 1492 N N . GLU A 1 177 ? -0.593 19.946 4.151 1.00 31.69 177 GLU A N 1
ATOM 1493 C CA . GLU A 1 177 ? 0.117 20.666 3.100 1.00 31.69 177 GLU A CA 1
ATOM 1494 C C . GLU A 1 177 ? 1.458 21.138 3.666 1.00 31.69 177 GLU A C 1
ATOM 1496 O O . GLU A 1 177 ? 1.519 21.806 4.704 1.00 31.69 177 GLU A O 1
ATOM 1501 N N . HIS A 1 178 ? 2.552 20.787 2.995 1.00 31.70 178 HIS A N 1
ATOM 1502 C CA . HIS A 1 178 ? 3.889 21.271 3.320 1.00 31.70 178 HIS A CA 1
ATOM 1503 C C . HIS A 1 178 ? 4.024 22.728 2.848 1.00 31.70 178 HIS A C 1
ATOM 1505 O O . HIS A 1 178 ? 4.758 23.011 1.915 1.00 31.70 178 HIS A O 1
ATOM 1511 N N . ASN A 1 179 ? 3.258 23.644 3.446 1.00 32.41 179 ASN A N 1
ATOM 1512 C CA . ASN A 1 179 ? 3.475 25.090 3.443 1.00 32.41 179 ASN A CA 1
ATOM 1513 C C . ASN A 1 179 ? 2.565 25.729 4.502 1.00 32.41 179 ASN A C 1
ATOM 1515 O O . ASN A 1 179 ? 1.343 25.668 4.423 1.00 32.41 179 ASN A O 1
ATOM 1519 N N . ASN A 1 180 ? 3.182 26.335 5.517 1.00 39.25 180 ASN A N 1
ATOM 1520 C CA . ASN A 1 180 ? 2.534 26.997 6.648 1.00 39.25 180 ASN A CA 1
ATOM 1521 C C . ASN A 1 180 ? 1.328 27.867 6.244 1.00 39.25 180 ASN A C 1
ATOM 1523 O O . ASN A 1 180 ? 1.522 28.994 5.788 1.00 39.25 180 ASN A O 1
ATOM 1527 N N . LYS A 1 181 ? 0.105 27.381 6.498 1.00 29.78 181 LYS A N 1
ATOM 1528 C CA . LYS A 1 181 ? -1.074 28.160 6.929 1.00 29.78 181 LYS A CA 1
ATOM 1529 C C . LYS A 1 181 ? -2.226 27.212 7.280 1.00 29.78 181 LYS A C 1
ATOM 1531 O O . LYS A 1 181 ? -2.958 26.743 6.418 1.00 29.78 181 LYS A O 1
ATOM 1536 N N . VAL A 1 182 ? -2.417 26.974 8.576 1.00 32.94 182 VAL A N 1
ATOM 1537 C CA . VAL A 1 182 ? -3.652 26.374 9.095 1.00 32.94 182 VAL A CA 1
ATOM 1538 C C . VAL A 1 182 ? -4.769 27.396 8.887 1.00 32.94 182 VAL A C 1
ATOM 1540 O O . VAL A 1 182 ? -4.794 28.427 9.556 1.00 32.94 182 VAL A O 1
ATOM 1543 N N . THR A 1 183 ? -5.672 27.148 7.941 1.00 36.94 183 THR A N 1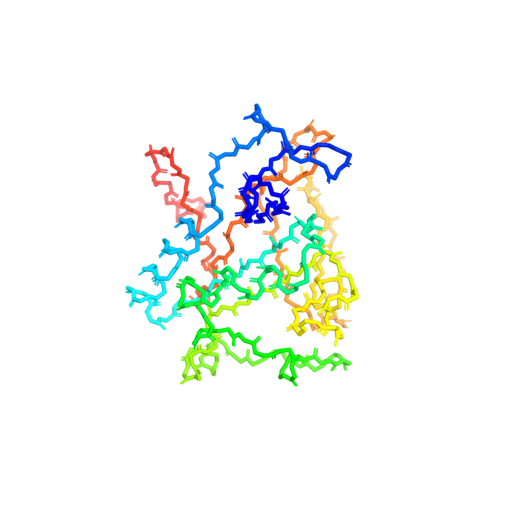
ATOM 1544 C CA . THR A 1 183 ? -6.932 27.892 7.854 1.00 36.94 183 THR A CA 1
ATOM 1545 C C . THR A 1 183 ? -8.019 27.067 8.525 1.00 36.94 183 THR A C 1
ATOM 1547 O O . THR A 1 183 ? -8.442 26.022 8.040 1.00 36.94 183 THR A O 1
ATOM 1550 N N . ASP A 1 184 ? -8.424 27.525 9.707 1.00 34.22 184 ASP A N 1
ATOM 1551 C CA . ASP A 1 184 ? -9.561 26.983 10.436 1.00 34.22 184 ASP A CA 1
ATOM 1552 C C . ASP A 1 184 ? -10.859 27.390 9.722 1.00 34.22 184 ASP A C 1
ATOM 1554 O O . ASP A 1 184 ? -11.246 28.560 9.709 1.00 34.22 184 ASP A O 1
ATOM 1558 N N . LEU A 1 185 ? -11.521 26.413 9.101 1.00 37.44 185 LEU A N 1
ATOM 1559 C CA . LEU A 1 185 ? -12.785 26.589 8.382 1.00 37.44 185 LEU A CA 1
ATOM 1560 C C . LEU A 1 185 ? -14.007 26.724 9.314 1.00 37.44 185 LEU A C 1
ATOM 1562 O O . LEU A 1 185 ? -15.134 26.792 8.832 1.00 37.44 185 LEU A O 1
ATOM 1566 N N . SER A 1 186 ? -13.817 26.831 10.635 1.00 33.44 186 SER A N 1
ATOM 1567 C CA . SER A 1 186 ? -14.901 27.098 11.595 1.00 33.44 186 SER A CA 1
ATOM 1568 C C . SER A 1 186 ? -15.540 28.494 11.469 1.00 33.44 186 SER A C 1
ATOM 1570 O O . SER A 1 186 ? -16.579 28.741 12.075 1.00 33.44 186 SER A O 1
ATOM 1572 N N . LYS A 1 187 ? -14.966 29.405 10.667 1.00 36.94 187 LYS A N 1
ATOM 1573 C CA . LYS A 1 187 ? -15.423 30.804 10.533 1.00 36.94 187 LYS A CA 1
ATOM 1574 C C . LYS A 1 187 ? -16.245 31.134 9.279 1.00 36.94 187 LYS A C 1
ATOM 1576 O O . LYS A 1 187 ? -16.530 32.304 9.057 1.00 36.94 187 LYS A O 1
ATOM 1581 N N . LEU A 1 188 ? -16.629 30.151 8.462 1.00 36.59 188 LEU A N 1
ATOM 1582 C CA . LEU A 1 188 ? -17.401 30.389 7.226 1.00 36.59 188 LEU A CA 1
ATOM 1583 C C . LEU A 1 188 ? -18.880 29.969 7.303 1.00 36.59 188 LEU A C 1
ATOM 1585 O O . LEU A 1 188 ? -19.542 29.882 6.274 1.00 36.59 188 LEU A O 1
ATOM 1589 N N . LEU A 1 189 ? -19.416 29.737 8.505 1.00 36.66 189 LEU A N 1
ATOM 1590 C CA . LEU A 1 189 ? -20.841 29.447 8.723 1.00 36.66 189 LEU A CA 1
ATOM 1591 C C . LEU A 1 189 ? -21.452 30.307 9.844 1.00 36.66 189 LEU A C 1
ATOM 1593 O O . LEU A 1 189 ? -22.005 29.781 10.809 1.00 36.66 189 LEU A O 1
ATOM 1597 N N . SER A 1 190 ? -21.373 31.631 9.691 1.00 34.53 190 SER A N 1
ATOM 1598 C CA . SER A 1 190 ? -22.286 32.585 10.341 1.00 34.53 190 SER A CA 1
ATOM 1599 C C . SER A 1 190 ? -22.907 33.497 9.298 1.00 34.53 190 SER A C 1
ATOM 1601 O O . SER A 1 190 ? -22.098 34.122 8.573 1.00 34.53 190 SER A O 1
#

Foldseek 3Di:
DFEWACDPNAIFGFDDPPLDHDPVRTDGGPLVVLLVVVVVCVVPLLKAWEEEYADSYPPQLRVVVSNVVSVNPQQADFPVQADADQDADDDSVVSSVSSVRYQFEYCDPVCCVRVRHHHDVRAADDDDDDPDDDDDDDDPPDHRGPDDDDDDDPPDDDDDDDDTFMDDPDDDGDDDDPDDDDDDPPPPPD